Protein AF-A0A3D5VK00-F1 (afdb_monomer)

Nearest PDB structures (foldseek):
  8y6b-assembly3_E  TM=5.841E-01  e=7.520E-04  Homo sapiens
  8hq2-assembly2_E  TM=6.084E-01  e=5.817E-03  Homo sapiens
  5y31-assembly2_D  TM=5.242E-01  e=5.817E-03  Homo sapiens
  4udg-assembly1_A  TM=5.493E-01  e=4.270E-02  uncultured organism
  5y2z-assembly3_F  TM=4.136E-01  e=1.496E-02  Homo sapiens

Structure (mmCIF, N/CA/C/O backbone):
data_AF-A0A3D5VK00-F1
#
_entry.id   AF-A0A3D5VK00-F1
#
loop_
_atom_site.group_PDB
_atom_site.id
_atom_site.type_symbol
_atom_site.label_atom_id
_atom_site.label_alt_id
_atom_site.label_comp_id
_atom_site.label_asym_id
_atom_site.label_entity_id
_atom_site.label_seq_id
_atom_site.pdbx_PDB_ins_code
_atom_site.Cartn_x
_atom_site.Cartn_y
_atom_site.Cartn_z
_atom_site.occupancy
_atom_site.B_iso_or_equiv
_atom_site.auth_seq_id
_atom_site.auth_comp_id
_atom_site.auth_asym_id
_atom_site.auth_atom_id
_atom_site.pdbx_PDB_model_num
ATOM 1 N N . ASP A 1 1 ? -0.228 21.953 12.132 1.00 53.22 1 ASP A N 1
ATOM 2 C CA . ASP A 1 1 ? -0.472 20.877 13.102 1.00 53.22 1 ASP A CA 1
ATOM 3 C C . ASP A 1 1 ? -0.945 19.660 12.331 1.00 53.22 1 ASP A C 1
ATOM 5 O O . ASP A 1 1 ? -1.958 19.765 11.646 1.00 53.22 1 ASP A O 1
ATOM 9 N N . SER A 1 2 ? -0.153 18.583 12.321 1.00 63.41 2 SER A N 1
ATOM 10 C CA . SER A 1 2 ? -0.622 17.257 11.895 1.00 63.41 2 SER A CA 1
ATOM 11 C C . SER A 1 2 ? -1.580 16.717 12.958 1.00 63.41 2 SER A C 1
ATOM 13 O O . SER A 1 2 ? -1.482 17.093 14.127 1.00 63.41 2 SER A O 1
ATOM 15 N N . SER A 1 3 ? -2.541 15.889 12.554 1.00 79.31 3 SER A N 1
ATOM 16 C CA . SER A 1 3 ? -3.498 15.266 13.467 1.00 79.31 3 SER A CA 1
ATOM 17 C C . SER A 1 3 ? -3.308 13.760 13.426 1.00 79.31 3 SER A C 1
ATOM 19 O O . SER A 1 3 ? -3.395 13.163 12.360 1.00 79.31 3 SER A O 1
ATOM 21 N N . ASN A 1 4 ? -3.108 13.167 14.597 1.00 92.00 4 ASN A N 1
ATOM 22 C CA . ASN A 1 4 ? -2.977 11.731 14.816 1.00 92.00 4 ASN A CA 1
ATOM 23 C C . ASN A 1 4 ? -4.346 11.049 14.999 1.00 92.00 4 ASN A C 1
ATOM 25 O O . ASN A 1 4 ? -4.511 10.173 15.848 1.00 92.00 4 ASN A O 1
ATOM 29 N N . LEU A 1 5 ? -5.369 11.521 14.278 1.00 93.94 5 LEU A N 1
ATOM 30 C CA . LEU A 1 5 ? -6.759 11.116 14.475 1.00 93.94 5 LEU A CA 1
ATOM 31 C C . LEU A 1 5 ? -7.397 10.666 13.163 1.00 93.94 5 LEU A C 1
ATOM 33 O O . LEU A 1 5 ? -7.313 11.354 12.145 1.00 93.94 5 LEU A O 1
ATOM 37 N N . LEU A 1 6 ? -8.156 9.575 13.231 1.00 93.50 6 LEU A N 1
ATOM 38 C CA . LEU A 1 6 ? -9.208 9.282 12.265 1.00 93.50 6 LEU A CA 1
ATOM 39 C C . LEU A 1 6 ? -10.528 9.871 12.760 1.00 93.50 6 LEU A C 1
ATOM 41 O O . LEU A 1 6 ? -10.887 9.749 13.934 1.00 93.50 6 LEU A O 1
ATOM 45 N N . LEU A 1 7 ? -11.261 10.506 11.849 1.00 93.31 7 LEU A N 1
ATOM 46 C CA . LEU A 1 7 ? -12.518 11.182 12.148 1.00 93.31 7 LEU A CA 1
ATOM 47 C C . LEU A 1 7 ? -13.686 10.396 11.557 1.00 93.31 7 LEU A C 1
ATOM 49 O O . LEU A 1 7 ? -13.781 10.240 10.339 1.00 93.31 7 LEU A O 1
ATOM 53 N N . VAL A 1 8 ? -14.605 9.949 12.409 1.00 92.06 8 VAL A N 1
ATOM 54 C CA . VAL A 1 8 ? -15.807 9.226 11.983 1.00 92.06 8 VAL A CA 1
ATOM 55 C C . VAL A 1 8 ? -16.979 10.188 11.918 1.00 92.06 8 VAL A C 1
ATOM 57 O O . VAL A 1 8 ? -17.351 10.815 12.915 1.00 92.06 8 VAL A O 1
ATOM 60 N N . TRP A 1 9 ? -17.585 10.272 10.739 1.00 93.31 9 TRP A N 1
ATOM 61 C CA . TRP A 1 9 ? -18.730 11.131 10.477 1.00 93.31 9 TRP A CA 1
ATOM 62 C C . TRP A 1 9 ? -19.962 10.290 10.173 1.00 93.31 9 TRP A C 1
ATOM 64 O O . TRP A 1 9 ? -19.941 9.456 9.271 1.00 93.31 9 TRP A O 1
ATOM 74 N N . GLU A 1 10 ? -21.060 10.560 10.869 1.00 93.38 10 GLU A N 1
ATOM 75 C CA . GLU A 1 10 ? -22.358 9.948 10.605 1.00 93.38 10 GLU A CA 1
ATOM 76 C C . GLU A 1 10 ? -23.384 11.052 10.353 1.00 93.38 10 GLU A C 1
ATOM 78 O O . GLU A 1 10 ? -23.509 11.996 11.132 1.00 93.38 10 GLU A O 1
ATOM 83 N N . ASN A 1 11 ? -24.103 10.973 9.228 1.00 94.06 11 ASN A N 1
ATOM 84 C CA . ASN A 1 11 ? -25.116 11.965 8.842 1.00 94.06 11 ASN A CA 1
ATOM 85 C C . ASN A 1 11 ? -24.614 13.427 8.897 1.00 94.06 11 ASN A C 1
ATOM 87 O O . ASN A 1 11 ? -25.360 14.347 9.235 1.00 94.06 11 ASN A O 1
ATOM 91 N N . GLY A 1 12 ? -23.336 13.644 8.566 1.00 93.19 12 GLY A N 1
ATOM 92 C CA . GLY A 1 12 ? -22.699 14.965 8.568 1.00 93.19 12 GLY A CA 1
ATOM 93 C C . GLY A 1 12 ? -22.296 15.490 9.951 1.00 93.19 12 GLY A C 1
ATOM 94 O O . GLY A 1 12 ? -21.916 16.654 10.062 1.00 93.19 12 GLY A O 1
ATOM 95 N N . GLN A 1 13 ? -22.359 14.664 10.997 1.00 95.25 13 GLN A N 1
ATOM 96 C CA . GLN A 1 13 ? -21.887 14.996 12.340 1.00 95.25 13 GLN A CA 1
ATOM 97 C C . GLN A 1 13 ? -20.668 14.151 12.700 1.00 95.25 13 GLN A C 1
ATOM 99 O O . GLN A 1 13 ? -20.644 12.953 12.432 1.00 95.25 13 GLN A O 1
ATOM 104 N N . LEU A 1 14 ? -19.663 14.775 13.316 1.00 93.94 14 LEU A N 1
ATOM 105 C CA . LEU A 1 14 ? -18.532 14.062 13.900 1.00 93.94 14 LEU A CA 1
ATOM 106 C C . LEU A 1 14 ? -19.037 13.279 15.116 1.00 93.94 14 LEU A C 1
ATOM 108 O O . LEU A 1 14 ? -19.520 13.881 16.076 1.00 93.94 14 LEU A O 1
ATOM 112 N N . VAL A 1 15 ? -18.946 11.951 15.060 1.00 94.25 15 VAL A N 1
ATOM 113 C CA . VAL A 1 15 ? -19.454 11.057 16.115 1.00 94.25 15 VAL A CA 1
ATOM 114 C C . VAL A 1 15 ? -18.343 10.396 16.921 1.00 94.25 15 VAL A C 1
ATOM 116 O O . VAL A 1 15 ? -18.574 9.997 18.062 1.00 94.25 15 VAL A O 1
ATOM 119 N N . LYS A 1 16 ? -17.134 10.294 16.359 1.00 93.19 16 LYS A N 1
ATOM 120 C CA . LYS A 1 16 ? -15.985 9.679 17.026 1.00 93.19 16 LYS A CA 1
ATOM 121 C C . LYS A 1 16 ? -14.673 10.209 16.454 1.00 93.19 16 LYS A C 1
ATOM 123 O O . LYS A 1 16 ? -14.551 10.427 15.251 1.00 93.19 16 LYS A O 1
ATOM 128 N N . GLU A 1 17 ? -13.697 10.355 17.337 1.00 94.88 17 GLU A N 1
ATOM 129 C CA . GLU A 1 17 ? -12.287 10.536 17.004 1.00 94.88 17 GLU A CA 1
ATOM 130 C C . GLU A 1 17 ? -11.541 9.290 17.492 1.00 94.88 17 GLU A C 1
ATOM 132 O O . GLU A 1 17 ? -11.766 8.840 18.623 1.00 94.88 17 GLU A O 1
ATOM 137 N N . ILE A 1 18 ? -10.711 8.705 16.631 1.00 95.50 18 ILE A N 1
ATOM 138 C CA . ILE A 1 18 ? -9.944 7.492 16.925 1.00 95.50 18 ILE A CA 1
ATOM 139 C C . ILE A 1 18 ? -8.457 7.849 16.842 1.00 95.50 18 ILE A C 1
ATOM 141 O O . ILE A 1 18 ? -8.014 8.264 15.771 1.00 95.50 18 ILE A O 1
ATOM 145 N N . PRO A 1 19 ? -7.689 7.724 17.937 1.00 95.12 19 PRO A N 1
ATOM 146 C CA . PRO A 1 19 ? -6.258 7.994 17.913 1.00 95.12 19 PRO A CA 1
ATOM 147 C C . PRO A 1 19 ? -5.511 6.926 17.111 1.00 95.12 19 PRO A C 1
ATOM 149 O O . PRO A 1 19 ? -5.807 5.742 17.230 1.00 95.12 19 PRO A O 1
ATOM 152 N N . VAL A 1 20 ? -4.541 7.341 16.309 1.00 95.31 20 VAL A N 1
ATOM 153 C CA . VAL A 1 20 ? -3.637 6.477 15.535 1.00 95.31 20 VAL A CA 1
ATOM 154 C C . VAL A 1 20 ? -2.222 7.074 15.574 1.00 95.31 20 VAL A C 1
ATOM 156 O O . VAL A 1 20 ? -1.936 7.920 16.428 1.00 95.31 20 VAL A O 1
ATOM 159 N N . GLY A 1 21 ? -1.340 6.641 14.672 1.00 91.50 21 GLY A N 1
ATOM 160 C CA . GLY A 1 21 ? -0.016 7.226 14.472 1.00 91.50 21 GLY A CA 1
ATOM 161 C C . GLY A 1 21 ? -0.053 8.686 14.006 1.00 91.50 21 GLY A C 1
ATOM 162 O O . GLY A 1 21 ? -1.111 9.266 13.755 1.00 91.50 21 GLY A O 1
ATOM 163 N N . GLU A 1 22 ? 1.122 9.303 13.905 1.00 89.75 22 GLU A N 1
ATOM 164 C CA . GLU A 1 22 ? 1.269 10.766 13.808 1.00 89.75 22 GLU A CA 1
ATOM 165 C C . GLU A 1 22 ? 0.603 11.398 12.570 1.00 89.75 22 GLU A C 1
ATOM 167 O O . GLU A 1 22 ? -0.038 12.450 12.674 1.00 89.75 22 GLU A O 1
ATOM 172 N N . GLN A 1 23 ? 0.763 10.783 11.392 1.00 89.00 23 GLN A N 1
ATOM 173 C CA . GLN A 1 23 ? 0.258 11.307 10.115 1.00 89.00 23 GLN A CA 1
ATOM 174 C C . GLN A 1 23 ? -0.460 10.216 9.306 1.00 89.00 23 GLN A C 1
ATOM 176 O O . GLN A 1 23 ? 0.167 9.601 8.437 1.00 89.00 23 GLN A O 1
ATOM 181 N N . PRO A 1 24 ? -1.762 9.970 9.550 1.00 89.19 24 PRO A N 1
ATOM 182 C CA . PRO A 1 24 ? -2.551 8.934 8.878 1.00 89.19 24 PRO A CA 1
ATOM 183 C C . PRO A 1 24 ? -2.949 9.334 7.443 1.00 89.19 24 PRO A C 1
ATOM 185 O O . PRO A 1 24 ? -4.126 9.433 7.093 1.00 89.19 24 PRO A O 1
ATOM 188 N N . GLU A 1 25 ? -1.962 9.626 6.598 1.00 86.81 25 GLU A N 1
ATOM 189 C CA . GLU A 1 25 ? -2.151 10.172 5.246 1.00 86.81 25 GLU A CA 1
ATOM 190 C C . GLU A 1 25 ? -1.958 9.125 4.139 1.00 86.81 25 GLU A C 1
ATOM 192 O O . GLU A 1 25 ? -2.362 9.342 2.992 1.00 86.81 25 GLU A O 1
ATOM 197 N N . SER A 1 26 ? -1.396 7.965 4.478 1.00 88.19 26 SER A N 1
ATOM 198 C CA . SER A 1 26 ? -1.063 6.885 3.539 1.00 88.19 26 SER A CA 1
ATOM 199 C C . SER A 1 26 ? -2.273 6.027 3.149 1.00 88.19 26 SER A C 1
ATOM 201 O O . SER A 1 26 ? -2.161 5.095 2.353 1.00 88.19 26 SER A O 1
ATOM 203 N N . GLY A 1 27 ? -3.450 6.356 3.679 1.00 89.81 27 GLY A N 1
ATOM 204 C CA . GLY A 1 27 ? -4.720 5.730 3.336 1.00 89.81 27 GLY A CA 1
ATOM 205 C C . GLY A 1 27 ? -5.257 4.776 4.399 1.00 89.81 27 GLY A C 1
ATOM 206 O O . GLY A 1 27 ? -4.648 4.547 5.444 1.00 89.81 27 GLY A O 1
ATOM 207 N N . LEU A 1 28 ? -6.445 4.255 4.093 1.00 93.94 28 LEU A N 1
ATOM 208 C CA . LEU A 1 28 ? -7.202 3.302 4.896 1.00 93.94 28 LEU A CA 1
ATOM 209 C C . LEU A 1 28 ? -7.554 2.107 4.013 1.00 93.94 28 LEU A C 1
ATOM 211 O O . LEU A 1 28 ? -8.022 2.307 2.889 1.00 93.94 28 LEU A O 1
ATOM 215 N N . VAL A 1 29 ? -7.350 0.891 4.511 1.00 95.38 29 VAL A N 1
ATOM 216 C CA . VAL A 1 29 ? -7.719 -0.352 3.810 1.00 95.38 29 VAL A CA 1
ATOM 217 C C . VAL A 1 29 ? -8.447 -1.291 4.757 1.00 95.38 29 VAL A C 1
ATOM 219 O O . VAL A 1 29 ? -8.242 -1.231 5.964 1.00 95.38 29 VAL A O 1
ATOM 222 N N . GLU A 1 30 ? -9.304 -2.151 4.222 1.00 94.81 30 GLU A N 1
ATOM 223 C CA . GLU A 1 30 ? -9.881 -3.254 4.987 1.00 94.81 30 GLU A CA 1
ATOM 224 C C . GLU A 1 30 ? -8.931 -4.455 4.936 1.00 94.81 30 GLU A C 1
ATOM 226 O O . GLU A 1 30 ? -8.425 -4.793 3.866 1.00 94.81 30 GLU A O 1
ATOM 231 N N . PHE A 1 31 ? -8.687 -5.089 6.081 1.00 95.38 31 PHE A N 1
ATOM 232 C CA . PHE A 1 31 ? -7.884 -6.303 6.181 1.00 95.38 31 PHE A CA 1
ATOM 233 C C . PHE A 1 31 ? -8.430 -7.181 7.311 1.00 95.38 31 PHE A C 1
ATOM 235 O O . PHE A 1 31 ? -8.554 -6.729 8.447 1.00 95.38 31 PHE A O 1
ATOM 242 N N . HIS A 1 32 ? -8.834 -8.411 6.979 1.00 90.38 32 HIS A N 1
ATOM 243 C CA . HIS A 1 32 ? -9.432 -9.388 7.904 1.00 90.38 32 HIS A CA 1
ATOM 244 C C . HIS A 1 32 ? -10.562 -8.859 8.812 1.00 90.38 32 HIS A C 1
ATOM 246 O O . HIS A 1 32 ? -10.704 -9.277 9.959 1.00 90.38 32 HIS A O 1
ATOM 252 N N . GLY A 1 33 ? -11.417 -7.976 8.286 1.00 87.44 33 GLY A N 1
ATOM 253 C CA . GLY A 1 33 ? -12.563 -7.420 9.018 1.00 87.44 33 GLY A CA 1
ATOM 254 C C . GLY A 1 33 ? -12.229 -6.232 9.927 1.00 87.44 33 GLY A C 1
ATOM 255 O O . GLY A 1 33 ? -13.132 -5.686 10.563 1.00 87.44 33 GLY A O 1
ATOM 256 N N . SER A 1 34 ? -10.969 -5.801 9.938 1.00 93.69 34 SER A N 1
ATOM 257 C CA . SER A 1 34 ? -10.510 -4.567 10.568 1.00 93.69 34 SER A CA 1
ATOM 258 C C . SER A 1 34 ? -10.187 -3.511 9.512 1.00 93.69 34 SER A C 1
ATOM 260 O O . SER A 1 34 ? -9.955 -3.810 8.338 1.00 93.69 34 SER A O 1
ATOM 262 N N . MET A 1 35 ? -10.151 -2.249 9.929 1.00 96.25 35 MET A N 1
ATOM 263 C CA . MET A 1 35 ? -9.611 -1.161 9.119 1.00 96.25 35 MET A CA 1
ATOM 264 C C . MET A 1 35 ? -8.155 -0.926 9.508 1.00 96.25 35 MET A C 1
ATOM 266 O O . MET A 1 35 ? -7.854 -0.777 10.685 1.00 96.25 35 MET A O 1
ATOM 270 N N . ILE A 1 36 ? -7.256 -0.848 8.533 1.00 97.56 36 ILE A N 1
ATOM 271 C CA . ILE A 1 36 ? -5.852 -0.514 8.756 1.00 97.56 36 ILE A CA 1
ATOM 272 C C . ILE A 1 36 ? -5.588 0.918 8.312 1.00 97.56 36 ILE A C 1
ATOM 274 O O . ILE A 1 36 ? -5.940 1.294 7.192 1.00 97.56 36 ILE A O 1
ATOM 278 N N . ALA A 1 37 ? -4.935 1.697 9.170 1.00 96.81 37 ALA A N 1
ATOM 279 C CA . ALA A 1 37 ? -4.478 3.048 8.886 1.00 96.81 37 ALA A CA 1
ATOM 280 C C . ALA A 1 37 ? -2.956 3.108 8.779 1.00 96.81 37 ALA A C 1
ATOM 282 O O . ALA A 1 37 ? -2.244 2.730 9.708 1.00 96.81 37 ALA A O 1
ATOM 283 N N . GLY A 1 38 ? -2.465 3.600 7.642 1.00 95.25 38 GLY A N 1
ATOM 284 C CA . GLY A 1 38 ? -1.039 3.816 7.415 1.00 95.25 38 GLY A CA 1
ATOM 285 C C . GLY A 1 38 ? -0.625 5.208 7.866 1.00 95.25 38 GLY A C 1
ATOM 286 O O . GLY A 1 38 ? -1.181 6.198 7.383 1.00 95.25 38 GLY A O 1
ATOM 287 N N . CYS A 1 39 ? 0.344 5.272 8.777 1.00 93.00 39 CYS A N 1
ATOM 288 C CA . CYS A 1 39 ? 0.801 6.508 9.393 1.00 93.00 39 CYS A CA 1
ATOM 289 C C . CYS A 1 39 ? 2.289 6.742 9.122 1.00 93.00 39 CYS A C 1
ATOM 291 O O .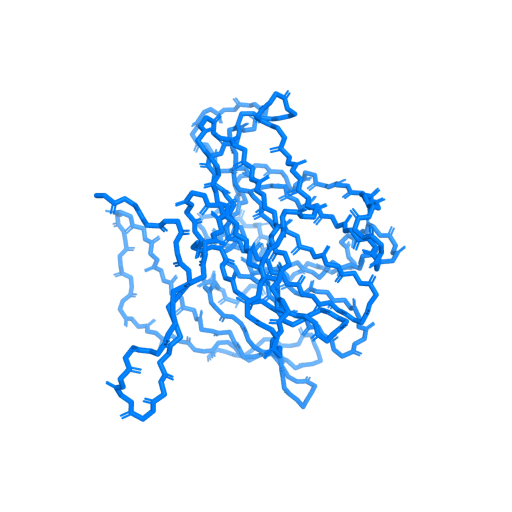 CYS A 1 39 ? 3.116 5.860 9.358 1.00 93.00 39 CYS A O 1
ATOM 293 N N . THR A 1 40 ? 2.644 7.944 8.666 1.00 90.06 40 THR A N 1
ATOM 294 C CA . THR A 1 40 ? 4.047 8.384 8.656 1.00 90.06 40 THR A CA 1
ATOM 295 C C . THR A 1 40 ? 4.430 8.857 10.055 1.00 90.06 40 THR A C 1
ATOM 297 O O . THR A 1 40 ? 3.749 9.710 10.629 1.00 90.06 40 THR A O 1
ATOM 300 N N . GLU A 1 41 ? 5.525 8.321 10.592 1.00 87.62 41 GLU A N 1
ATOM 301 C CA . GLU A 1 41 ? 5.976 8.587 11.958 1.00 87.62 41 GLU A CA 1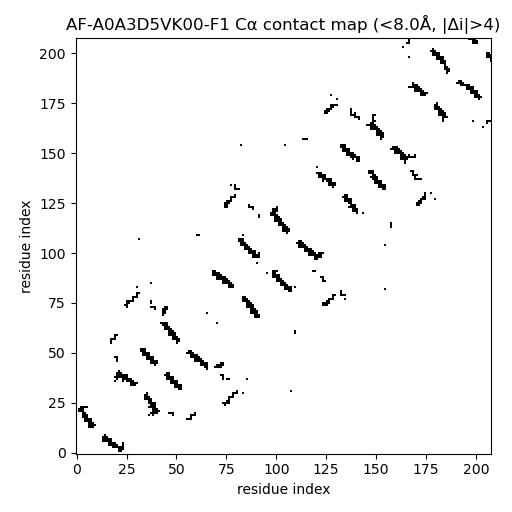
ATOM 302 C C . GLU A 1 41 ? 7.056 9.668 12.036 1.00 87.62 41 GLU A C 1
ATOM 304 O O . GLU A 1 41 ? 7.810 9.941 11.093 1.00 87.62 41 GLU A O 1
ATOM 309 N N . THR A 1 42 ? 7.154 10.284 13.216 1.00 74.31 4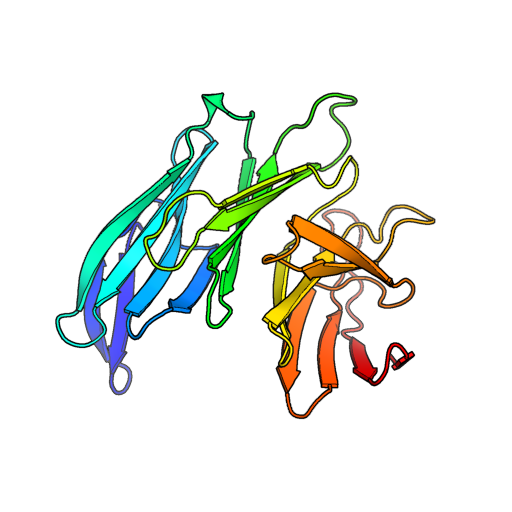2 THR A N 1
ATOM 310 C CA . THR A 1 42 ? 8.181 11.291 13.499 1.00 74.31 42 THR A CA 1
ATOM 311 C C . THR A 1 42 ? 9.577 10.680 13.392 1.00 74.31 42 THR A C 1
ATOM 313 O O . THR A 1 42 ? 9.863 9.646 13.984 1.00 74.31 42 THR A O 1
ATOM 316 N N . GLY A 1 43 ? 10.477 11.360 12.678 1.00 66.62 43 GLY A N 1
ATOM 317 C CA . GLY A 1 43 ? 11.845 10.878 12.481 1.00 66.62 43 GLY A CA 1
ATOM 318 C C . GLY A 1 43 ? 12.013 9.951 11.282 1.00 66.62 43 GLY A C 1
ATOM 319 O O . GLY A 1 43 ? 13.092 9.391 11.149 1.00 66.62 43 GLY A O 1
ATOM 320 N N . MET A 1 44 ? 11.005 9.873 10.400 1.00 71.94 44 MET A N 1
ATOM 321 C CA . MET A 1 44 ? 11.047 9.143 9.132 1.00 71.94 44 MET A CA 1
ATOM 322 C C . MET A 1 44 ? 10.960 7.616 9.292 1.00 71.94 44 MET A C 1
ATOM 324 O O . MET A 1 44 ? 11.771 6.872 8.760 1.00 71.94 44 MET A O 1
ATOM 328 N N . GLY A 1 45 ? 9.979 7.142 10.053 1.00 84.94 45 GLY A N 1
ATOM 329 C CA . GLY A 1 45 ? 9.542 5.744 10.058 1.00 84.94 45 GLY A CA 1
ATOM 330 C C . GLY A 1 45 ? 8.085 5.666 9.612 1.00 84.94 45 GLY A C 1
ATOM 331 O O . GLY A 1 45 ? 7.492 6.677 9.214 1.00 84.94 45 GLY A O 1
ATOM 332 N N . PHE A 1 46 ? 7.479 4.490 9.712 1.00 91.25 46 PHE A N 1
ATOM 333 C CA . PHE A 1 46 ? 6.032 4.377 9.559 1.00 91.25 46 PHE A CA 1
ATOM 334 C C . PHE A 1 46 ? 5.437 3.339 10.496 1.00 91.25 46 PHE A C 1
ATOM 336 O O . PHE A 1 46 ? 6.109 2.398 10.915 1.00 91.25 46 PHE A O 1
ATOM 343 N N . SER A 1 47 ? 4.154 3.502 10.790 1.00 94.00 47 SER A N 1
ATOM 344 C CA . SER A 1 47 ? 3.382 2.551 11.576 1.00 94.00 47 SER A CA 1
ATOM 345 C C . SER A 1 47 ? 2.080 2.207 10.859 1.00 94.00 47 SER A C 1
ATOM 347 O O . SER A 1 47 ? 1.528 3.024 10.113 1.00 94.00 47 SER A O 1
ATOM 349 N N . LEU A 1 48 ? 1.591 0.984 11.063 1.00 96.25 48 LEU A N 1
ATOM 350 C CA . LEU A 1 48 ? 0.256 0.573 10.631 1.00 96.25 48 LEU A CA 1
ATOM 351 C C . LEU A 1 48 ? -0.587 0.288 11.872 1.00 96.25 48 LEU A C 1
ATOM 353 O O . LEU A 1 48 ? -0.153 -0.422 12.783 1.00 96.25 48 LEU A O 1
ATOM 357 N N . TRP A 1 49 ? -1.786 0.861 11.895 1.00 97.62 49 TRP A N 1
ATOM 358 C CA . TRP A 1 49 ? -2.710 0.787 13.020 1.00 97.62 49 TRP A CA 1
ATOM 359 C C . TRP A 1 49 ? -3.959 0.029 12.619 1.00 97.62 49 TRP A C 1
ATOM 361 O O . TRP A 1 49 ? -4.638 0.417 11.671 1.00 97.62 49 TRP A O 1
ATOM 371 N N . GLU A 1 50 ? -4.272 -1.023 13.357 1.00 97.31 50 GLU A N 1
ATOM 372 C CA . GLU A 1 50 ? -5.538 -1.726 13.244 1.00 97.31 50 GLU A CA 1
ATOM 373 C C . GLU A 1 50 ? -6.616 -0.971 14.022 1.00 97.31 50 GLU A C 1
ATOM 375 O O . GLU A 1 50 ? -6.393 -0.525 15.148 1.00 97.31 50 GLU A O 1
ATOM 380 N N . VAL A 1 51 ? -7.788 -0.832 13.413 1.00 96.25 51 VAL A N 1
ATOM 381 C CA . VAL A 1 51 ? -8.981 -0.213 13.978 1.00 96.25 51 VAL A CA 1
ATOM 382 C C . VAL A 1 51 ? -10.134 -1.199 13.854 1.00 96.25 51 VAL A C 1
ATOM 384 O O . VAL A 1 51 ? -10.561 -1.549 12.749 1.00 96.25 51 VAL A O 1
ATOM 387 N N . ASP A 1 52 ? -10.670 -1.616 14.996 1.00 93.25 52 ASP A N 1
ATOM 388 C CA . ASP A 1 52 ? -11.867 -2.448 15.043 1.00 93.25 52 ASP A CA 1
ATOM 389 C C . ASP A 1 52 ? -13.083 -1.592 14.656 1.00 93.25 52 ASP A C 1
ATOM 391 O O . ASP A 1 52 ? -13.420 -0.598 15.306 1.00 93.25 52 ASP A O 1
ATOM 395 N N . ILE A 1 53 ? -13.759 -1.980 13.576 1.00 85.00 53 ILE A N 1
ATOM 396 C CA . ILE A 1 53 ? -14.881 -1.224 12.999 1.00 85.00 53 ILE A CA 1
ATOM 397 C C . ILE A 1 53 ? -16.170 -1.291 13.833 1.00 85.00 53 ILE A C 1
ATOM 399 O O . ILE A 1 53 ? -17.149 -0.621 13.510 1.00 85.00 53 ILE A O 1
ATOM 403 N N . THR A 1 54 ? -16.211 -2.113 14.880 1.00 87.56 54 THR A N 1
ATOM 404 C CA . THR A 1 54 ? -17.352 -2.250 15.791 1.00 87.56 54 THR A CA 1
ATOM 405 C C . THR A 1 54 ? -17.119 -1.464 17.078 1.00 87.56 54 THR A C 1
ATOM 407 O O . THR A 1 54 ? -17.992 -0.704 17.501 1.00 87.56 54 THR A O 1
ATOM 410 N N . SER A 1 55 ? -15.959 -1.637 17.715 1.00 91.00 55 SER A N 1
ATOM 411 C CA . SER A 1 55 ? -15.605 -0.967 18.972 1.00 91.00 55 SER A CA 1
ATOM 412 C C . SER A 1 55 ? -15.049 0.444 18.755 1.00 91.00 55 SER A C 1
ATOM 414 O O . SER A 1 55 ? -15.153 1.286 19.655 1.00 91.00 55 SER A O 1
ATOM 416 N N . MET A 1 56 ? -14.522 0.733 17.558 1.00 90.38 56 MET A N 1
ATOM 417 C CA . MET A 1 56 ? -13.792 1.962 17.229 1.00 90.38 56 MET A CA 1
ATOM 418 C C . MET A 1 56 ? -12.569 2.177 18.134 1.00 90.38 56 MET A C 1
ATOM 420 O O . MET A 1 56 ? -12.215 3.318 18.451 1.00 90.38 56 MET A O 1
ATOM 424 N N . GLU A 1 57 ? -11.971 1.080 18.599 1.00 94.31 57 GLU A N 1
ATOM 425 C CA . GLU A 1 57 ? -10.685 1.053 19.291 1.00 94.31 57 GLU A CA 1
ATOM 426 C C . GLU A 1 57 ? -9.567 0.773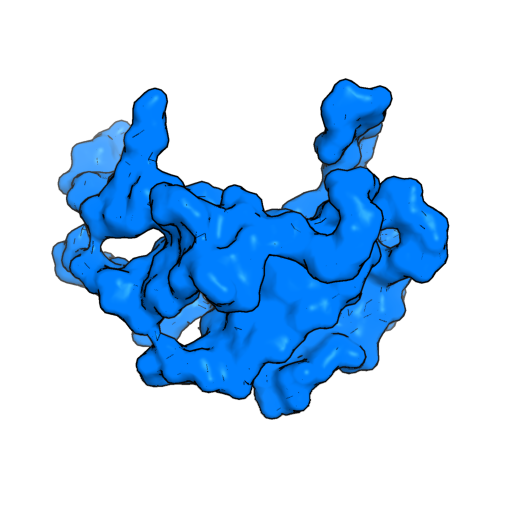 18.287 1.00 94.31 57 GLU A C 1
ATOM 428 O O . GLU A 1 57 ? -9.781 0.111 17.271 1.00 94.31 57 GLU A O 1
ATOM 433 N N . SER A 1 58 ? -8.383 1.306 18.571 1.00 96.50 58 SER A N 1
ATOM 434 C CA . SER A 1 58 ? -7.219 1.215 17.700 1.00 96.50 58 SER A CA 1
ATOM 435 C C . SER A 1 58 ? -6.001 0.677 18.442 1.00 96.50 58 SER A C 1
ATOM 437 O O . SER A 1 58 ? -5.828 0.912 19.642 1.00 96.50 58 SER A O 1
ATOM 439 N N . GLN A 1 59 ? -5.138 -0.022 17.710 1.00 97.06 59 GLN A N 1
ATOM 440 C CA . GLN A 1 59 ? -3.850 -0.503 18.196 1.00 97.06 59 GLN A CA 1
ATOM 441 C C . GLN A 1 59 ? -2.801 -0.462 17.085 1.00 97.06 59 GLN A C 1
ATOM 443 O O . GLN A 1 59 ? -3.101 -0.732 15.924 1.00 97.06 59 GLN A O 1
ATOM 448 N N . GLU A 1 60 ? -1.562 -0.135 17.440 1.00 97.00 60 GLU A N 1
ATOM 449 C CA . GLU A 1 60 ? -0.430 -0.313 16.533 1.00 97.00 60 GLU A CA 1
ATOM 450 C C . GLU A 1 60 ? -0.185 -1.814 16.342 1.00 97.00 60 GLU A C 1
ATOM 452 O O . GLU A 1 60 ? -0.081 -2.556 17.321 1.00 97.00 60 GLU A O 1
ATOM 457 N N . VAL A 1 61 ? -0.095 -2.255 15.087 1.00 96.94 61 VAL A N 1
ATOM 458 C CA . VAL A 1 61 ? 0.198 -3.656 14.741 1.00 96.94 61 VAL A CA 1
ATOM 459 C C . VAL A 1 61 ? 1.557 -3.816 14.070 1.00 96.94 61 VAL A C 1
ATOM 461 O O . VAL A 1 61 ? 2.179 -4.867 14.190 1.00 96.94 61 VAL A O 1
ATOM 464 N N . ILE A 1 62 ? 2.046 -2.769 13.400 1.00 94.00 62 ILE A N 1
ATOM 465 C CA . ILE A 1 62 ? 3.343 -2.751 12.717 1.00 94.00 62 ILE A CA 1
ATOM 466 C C . ILE A 1 62 ? 4.041 -1.430 13.006 1.00 94.00 62 ILE A C 1
ATOM 468 O O . ILE A 1 62 ? 3.430 -0.367 12.890 1.00 94.00 62 ILE A O 1
ATOM 472 N N . HIS A 1 63 ? 5.343 -1.514 13.270 1.00 92.06 63 HIS A N 1
ATOM 473 C CA . HIS A 1 63 ? 6.245 -0.375 13.351 1.00 92.06 63 HIS A CA 1
ATOM 474 C C . HIS A 1 63 ? 7.496 -0.647 12.511 1.00 92.06 63 HIS A C 1
ATOM 476 O O . HIS A 1 63 ? 8.110 -1.710 12.632 1.00 92.06 63 HIS A O 1
ATOM 482 N N . VAL A 1 64 ? 7.874 0.306 11.662 1.00 86.12 64 VAL A N 1
ATOM 483 C CA . VAL A 1 64 ? 9.098 0.258 10.856 1.00 86.12 64 VAL A CA 1
ATOM 484 C C . VAL A 1 64 ? 9.957 1.469 11.189 1.00 86.12 64 VAL A C 1
ATOM 486 O O . VAL A 1 64 ? 9.601 2.609 10.880 1.00 86.12 64 VAL A O 1
ATOM 489 N N . ASP A 1 65 ? 11.097 1.194 11.826 1.00 79.75 65 ASP A N 1
ATOM 490 C CA . ASP A 1 65 ? 12.022 2.216 12.304 1.00 79.75 65 ASP A CA 1
ATOM 491 C C . ASP A 1 65 ? 12.761 2.940 11.161 1.00 79.75 65 ASP A C 1
ATOM 493 O O . ASP A 1 65 ? 13.153 2.302 10.176 1.00 79.75 65 ASP A O 1
ATOM 497 N N . PRO A 1 66 ? 13.104 4.229 11.351 1.00 66.75 66 PRO A N 1
ATOM 498 C CA . PRO A 1 66 ? 13.933 5.002 10.422 1.00 66.75 66 PRO A CA 1
ATOM 499 C C . PRO A 1 66 ? 15.333 4.426 10.213 1.00 66.75 66 PRO A C 1
ATOM 501 O O . PRO A 1 66 ? 16.001 4.695 9.227 1.00 66.75 66 PRO A O 1
ATOM 504 N N . GLU A 1 67 ? 15.847 3.655 11.167 1.00 60.41 67 GLU A N 1
ATOM 505 C CA . GLU A 1 67 ? 17.212 3.133 11.066 1.00 60.41 67 GLU A CA 1
ATOM 506 C C . GLU A 1 67 ? 17.331 2.018 10.016 1.00 60.41 67 GLU A C 1
ATOM 508 O O . GLU A 1 67 ? 18.442 1.655 9.624 1.00 60.41 67 GLU A O 1
ATOM 513 N N . GLN A 1 68 ? 16.200 1.489 9.530 1.00 59.28 68 GLN A N 1
ATOM 514 C CA . GLN A 1 68 ? 16.191 0.497 8.459 1.00 59.28 68 GLN A CA 1
ATOM 515 C C . GLN A 1 68 ? 16.494 1.137 7.092 1.00 59.28 68 GLN A C 1
ATOM 517 O O . GLN A 1 68 ? 17.179 0.500 6.296 1.00 59.28 68 GLN A O 1
ATOM 522 N N . HIS A 1 69 ? 16.084 2.393 6.855 1.00 56.09 69 HIS A N 1
ATOM 523 C CA . HIS A 1 69 ? 16.419 3.250 5.701 1.00 56.09 69 HIS A CA 1
ATOM 524 C C . HIS A 1 69 ? 16.124 4.718 6.055 1.00 56.09 69 HIS A C 1
ATOM 526 O O . HIS A 1 69 ? 15.156 4.944 6.762 1.00 56.09 69 HIS A O 1
ATOM 532 N N . GLU A 1 70 ? 16.860 5.717 5.541 1.00 60.84 70 GLU A N 1
ATOM 533 C CA . GLU A 1 70 ? 16.503 7.145 5.707 1.00 60.84 70 GLU A CA 1
ATOM 534 C C . GLU A 1 70 ? 15.151 7.433 5.018 1.00 60.84 70 GLU A C 1
ATOM 536 O O . GLU A 1 70 ? 15.112 7.921 3.888 1.00 60.84 70 GLU A O 1
ATOM 541 N N . PHE A 1 71 ? 14.022 7.032 5.625 1.00 65.06 71 PHE A N 1
ATOM 542 C CA . PHE A 1 71 ? 12.721 7.183 4.990 1.00 65.06 71 PHE A CA 1
ATOM 543 C C . 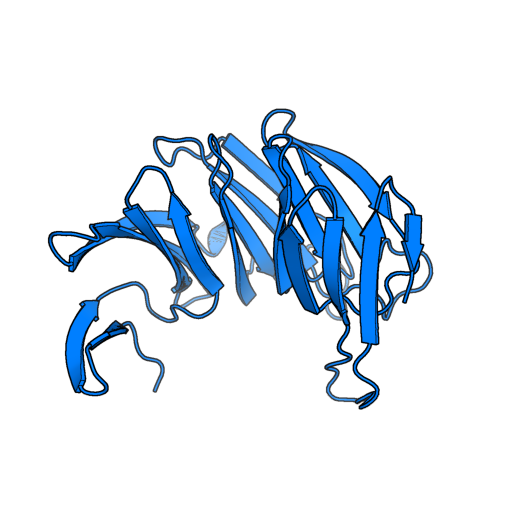PHE A 1 71 ? 12.396 8.655 4.815 1.00 65.06 71 PHE A C 1
ATOM 545 O O . PHE A 1 71 ? 13.021 9.542 5.371 1.00 65.06 71 PHE A O 1
ATOM 552 N N . LEU A 1 72 ? 11.404 8.938 3.999 1.00 66.06 72 LEU A N 1
ATOM 553 C CA . LEU A 1 72 ? 10.868 10.280 3.885 1.00 66.06 72 LEU A CA 1
ATOM 554 C C . LEU A 1 72 ? 9.392 10.253 4.253 1.00 66.06 72 LEU A C 1
ATOM 556 O O . LEU A 1 72 ? 8.937 11.116 5.001 1.00 66.06 72 LEU A O 1
ATOM 560 N N . PHE A 1 73 ? 8.645 9.263 3.750 1.00 82.12 73 PHE A N 1
ATOM 561 C CA . PHE A 1 73 ? 7.197 9.202 3.930 1.00 82.12 73 PHE A CA 1
ATOM 562 C C . PHE A 1 73 ? 6.622 7.818 3.577 1.00 82.12 73 PHE A C 1
ATOM 564 O O . PHE A 1 73 ? 7.002 7.234 2.558 1.00 82.12 73 PHE A O 1
ATOM 571 N N . LEU A 1 74 ? 5.653 7.317 4.352 1.00 89.19 74 LEU A N 1
ATOM 572 C CA . LEU A 1 74 ? 4.802 6.202 3.926 1.00 89.19 74 LEU A CA 1
ATOM 573 C C . LEU A 1 74 ? 3.780 6.734 2.922 1.00 89.19 74 LEU A C 1
ATOM 575 O O . LEU A 1 74 ? 2.924 7.542 3.268 1.00 89.19 74 LEU A O 1
ATOM 579 N N . THR A 1 75 ? 3.838 6.298 1.670 1.00 88.50 75 THR A N 1
ATOM 580 C CA . THR A 1 75 ? 3.054 6.917 0.594 1.00 88.50 75 THR A CA 1
ATOM 581 C C . THR A 1 75 ? 1.681 6.293 0.417 1.00 88.50 75 THR A C 1
ATOM 583 O O . THR A 1 75 ? 0.720 7.007 0.130 1.00 88.50 75 THR A O 1
ATOM 586 N N . THR A 1 76 ? 1.570 4.972 0.556 1.00 94.12 76 THR A N 1
ATOM 587 C CA . THR A 1 76 ? 0.302 4.259 0.384 1.00 94.12 76 THR A CA 1
ATOM 588 C C . THR A 1 76 ? 0.346 2.875 1.021 1.00 94.12 76 THR A C 1
ATOM 590 O O . THR A 1 76 ? 1.404 2.249 1.092 1.00 94.12 76 THR A O 1
ATOM 593 N N . ILE A 1 77 ? -0.823 2.369 1.406 1.00 96.81 77 ILE A N 1
ATOM 594 C CA . ILE A 1 77 ? -1.040 0.962 1.761 1.00 96.81 77 ILE A CA 1
ATOM 595 C C . ILE A 1 77 ? -2.096 0.320 0.851 1.00 96.81 77 ILE A C 1
ATOM 597 O O . ILE A 1 77 ? -2.895 1.022 0.229 1.00 96.81 77 ILE A O 1
ATOM 601 N N . ALA A 1 78 ? -2.064 -1.003 0.734 1.00 97.12 78 ALA A N 1
ATOM 602 C CA . ALA A 1 78 ? -3.026 -1.832 0.011 1.00 97.12 78 ALA A CA 1
ATOM 603 C C . ALA A 1 78 ? -3.125 -3.196 0.692 1.00 97.12 78 ALA A C 1
ATOM 605 O O . ALA A 1 78 ? -2.163 -3.646 1.305 1.00 97.12 78 ALA A O 1
ATOM 606 N N . ALA A 1 79 ? -4.268 -3.858 0.562 1.00 96.62 79 ALA A N 1
ATOM 607 C CA . ALA A 1 79 ? -4.484 -5.181 1.124 1.00 96.62 79 ALA A CA 1
ATOM 608 C C . ALA A 1 79 ? -5.035 -6.134 0.061 1.00 96.62 79 ALA A C 1
ATOM 610 O O . ALA A 1 79 ? -5.803 -5.735 -0.815 1.00 96.62 79 ALA A O 1
ATOM 611 N N . THR A 1 80 ? -4.617 -7.386 0.157 1.00 95.56 80 THR A N 1
ATOM 612 C CA . THR A 1 80 ? -5.194 -8.548 -0.530 1.00 95.56 80 THR A CA 1
ATOM 613 C C . THR A 1 80 ? -5.863 -9.432 0.525 1.00 95.56 80 THR A C 1
ATOM 615 O O . THR A 1 80 ? -5.935 -9.041 1.689 1.00 95.56 80 THR A O 1
ATOM 618 N N . GLU A 1 81 ? -6.353 -10.614 0.148 1.00 94.00 81 GLU A N 1
ATOM 619 C CA . GLU A 1 81 ? -6.892 -11.565 1.131 1.00 94.00 81 GLU A CA 1
ATOM 620 C C . GLU A 1 81 ? -5.834 -12.009 2.151 1.00 94.00 81 GLU A C 1
ATOM 622 O O . GLU A 1 81 ? -6.159 -12.149 3.323 1.00 94.00 81 GLU A O 1
ATOM 627 N N . ASP A 1 82 ? -4.579 -12.178 1.722 1.00 95.75 82 ASP A N 1
ATOM 628 C CA . ASP A 1 82 ? -3.528 -12.794 2.544 1.00 95.75 82 ASP A CA 1
ATOM 629 C C . ASP A 1 82 ? -2.437 -11.825 3.007 1.00 95.75 82 ASP A C 1
ATOM 631 O O . ASP A 1 82 ? -1.701 -12.125 3.947 1.00 95.75 82 ASP A O 1
ATOM 635 N N . TYR A 1 83 ? -2.304 -10.679 2.336 1.00 97.56 83 TYR A N 1
ATOM 636 C CA . TYR A 1 83 ? -1.190 -9.764 2.559 1.00 97.56 83 TYR A CA 1
ATOM 637 C C . TYR A 1 83 ? -1.624 -8.312 2.658 1.00 97.56 83 TYR A C 1
ATOM 639 O O . TYR A 1 83 ? -2.363 -7.804 1.809 1.00 97.56 83 TYR A O 1
ATOM 647 N N . LEU A 1 84 ? -1.037 -7.623 3.631 1.00 97.81 84 LEU A N 1
ATOM 648 C CA . LEU A 1 84 ? -1.023 -6.173 3.738 1.00 97.81 84 LEU A CA 1
ATOM 649 C C . LEU A 1 84 ? 0.296 -5.651 3.170 1.00 97.81 84 LEU A C 1
ATOM 651 O O . LEU A 1 84 ? 1.367 -6.113 3.551 1.00 97.81 84 LEU A O 1
ATOM 655 N N . VAL A 1 85 ? 0.233 -4.673 2.273 1.00 97.56 85 VAL A N 1
ATOM 656 C CA . VAL A 1 85 ? 1.402 -4.107 1.597 1.00 97.56 85 VAL A CA 1
ATOM 657 C C . VAL A 1 85 ? 1.467 -2.610 1.844 1.00 97.56 85 VAL A C 1
ATOM 659 O O . VAL A 1 85 ? 0.474 -1.894 1.723 1.00 97.56 85 VAL A O 1
ATOM 662 N N . ALA A 1 86 ? 2.661 -2.136 2.168 1.00 95.94 86 ALA A N 1
ATOM 663 C CA . ALA A 1 86 ? 2.989 -0.745 2.414 1.00 95.94 86 ALA A CA 1
ATOM 664 C C . ALA A 1 86 ? 4.087 -0.303 1.446 1.00 95.94 86 ALA A C 1
ATOM 666 O O . ALA A 1 86 ? 5.071 -1.015 1.257 1.00 95.94 86 ALA A O 1
ATOM 667 N N . ALA A 1 87 ? 3.933 0.874 0.845 1.00 94.19 87 ALA A N 1
ATOM 668 C CA . ALA A 1 87 ? 4.970 1.506 0.041 1.00 94.19 87 ALA A CA 1
ATOM 669 C C . ALA A 1 87 ? 5.457 2.775 0.735 1.00 94.19 87 ALA A C 1
ATOM 671 O O . ALA A 1 87 ? 4.651 3.591 1.186 1.00 94.19 87 ALA A O 1
ATOM 672 N N . ALA A 1 88 ? 6.772 2.950 0.794 1.00 90.69 88 ALA A N 1
ATOM 673 C CA . ALA A 1 88 ? 7.401 4.118 1.389 1.00 90.69 88 ALA A CA 1
ATOM 674 C C . ALA A 1 88 ? 8.437 4.710 0.437 1.00 90.69 88 ALA A C 1
ATOM 676 O O . ALA A 1 88 ? 9.179 3.977 -0.222 1.00 90.69 88 ALA A O 1
ATOM 677 N N . ILE A 1 89 ? 8.490 6.040 0.385 1.00 87.62 89 ILE A N 1
ATOM 678 C CA . ILE A 1 89 ? 9.550 6.791 -0.285 1.00 87.62 89 ILE A CA 1
ATOM 679 C C . ILE A 1 89 ? 10.631 7.136 0.738 1.00 87.62 89 ILE A C 1
ATOM 681 O O . ILE A 1 89 ? 10.329 7.434 1.895 1.00 87.62 89 ILE A O 1
ATOM 685 N N . HIS A 1 90 ? 11.886 7.065 0.323 1.00 83.06 90 HIS A N 1
ATOM 686 C CA . HIS A 1 90 ? 13.050 7.256 1.175 1.00 83.06 90 HIS A CA 1
ATOM 687 C C . HIS A 1 90 ? 14.205 7.881 0.392 1.00 83.06 90 HIS A C 1
ATOM 689 O O . HIS A 1 90 ? 14.189 7.904 -0.842 1.00 83.06 90 HIS A O 1
ATOM 695 N N . ASP A 1 91 ? 15.214 8.363 1.107 1.00 74.50 91 ASP A N 1
ATOM 696 C CA . ASP A 1 91 ? 16.525 8.640 0.541 1.00 74.50 91 ASP 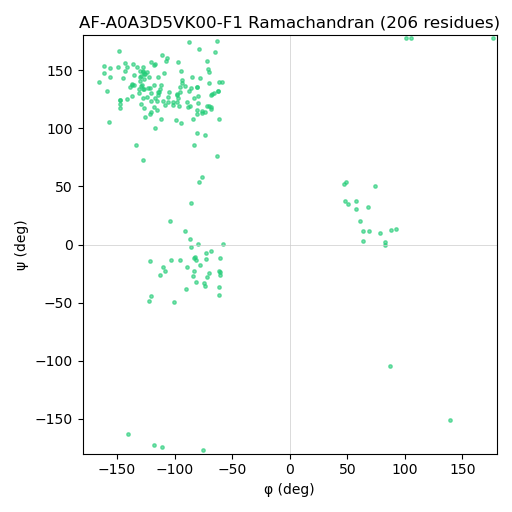A CA 1
ATOM 697 C C . ASP A 1 91 ? 17.228 7.281 0.375 1.00 74.50 91 ASP A C 1
ATOM 699 O O . ASP A 1 91 ? 17.421 6.498 1.308 1.00 74.50 91 ASP A O 1
ATOM 703 N N . GLY A 1 92 ? 17.452 6.878 -0.873 1.00 67.94 92 GLY A N 1
ATOM 704 C CA . GLY A 1 92 ? 18.049 5.584 -1.196 1.00 67.94 92 GLY A CA 1
ATOM 705 C C . GLY A 1 92 ? 19.576 5.636 -1.233 1.00 67.94 92 GLY A C 1
ATOM 706 O O . GLY A 1 92 ? 20.182 6.703 -1.166 1.00 67.94 92 GLY A O 1
ATOM 707 N N . PRO A 1 93 ? 20.244 4.483 -1.405 1.00 67.94 93 PRO A N 1
ATOM 708 C CA . PRO A 1 93 ? 21.672 4.472 -1.691 1.00 67.94 93 PRO A CA 1
ATOM 709 C C . PRO A 1 93 ? 21.925 5.054 -3.094 1.00 67.94 93 PRO A C 1
ATOM 711 O O . PRO A 1 93 ? 21.472 4.478 -4.086 1.00 67.94 93 PRO A O 1
ATOM 714 N N . GLY A 1 94 ? 22.674 6.157 -3.205 1.00 63.06 94 GLY A N 1
ATOM 715 C CA . GLY A 1 94 ? 23.050 6.735 -4.504 1.00 63.06 94 GLY A CA 1
ATOM 716 C C . GLY A 1 94 ? 22.984 8.262 -4.568 1.00 63.06 94 GLY A C 1
ATOM 717 O O . GLY A 1 94 ? 23.232 8.934 -3.571 1.00 63.06 94 GLY A O 1
ATOM 718 N N . ASP A 1 95 ? 22.722 8.794 -5.768 1.00 58.72 95 ASP A N 1
ATOM 719 C CA . ASP A 1 95 ? 22.579 10.235 -6.016 1.00 58.72 95 ASP A CA 1
ATOM 720 C C . ASP A 1 95 ? 21.393 10.815 -5.234 1.00 58.72 95 ASP A C 1
ATOM 722 O O . ASP A 1 95 ? 20.276 10.313 -5.317 1.00 58.72 95 ASP A O 1
ATOM 726 N N . SER A 1 96 ? 21.627 11.934 -4.548 1.00 60.38 96 SER A N 1
ATOM 727 C CA . SER A 1 96 ? 20.633 12.635 -3.721 1.00 60.38 96 SER A CA 1
ATOM 728 C C . SER A 1 96 ? 19.492 13.298 -4.508 1.00 60.38 96 SER A C 1
ATOM 730 O O . SER A 1 96 ? 18.581 13.851 -3.907 1.00 60.38 96 SER A O 1
ATOM 732 N N . ASP A 1 97 ? 19.552 13.284 -5.843 1.00 71.62 97 ASP A N 1
ATOM 733 C CA . ASP A 1 97 ? 18.587 13.941 -6.739 1.00 71.62 97 ASP A CA 1
ATOM 734 C C . ASP A 1 97 ? 17.608 12.943 -7.401 1.00 71.62 97 ASP A C 1
ATOM 736 O O . ASP A 1 97 ? 16.998 13.249 -8.430 1.00 71.62 97 ASP A O 1
ATOM 740 N N . SER A 1 98 ? 17.431 11.744 -6.832 1.00 76.00 98 SER A N 1
ATOM 741 C CA . SER A 1 98 ? 16.411 10.783 -7.278 1.00 76.00 98 SER A CA 1
ATOM 742 C C . SER A 1 98 ? 15.489 10.332 -6.152 1.00 76.00 98 SER A C 1
ATOM 744 O O . SER A 1 98 ? 15.907 10.205 -5.011 1.00 76.00 98 SER A O 1
ATOM 746 N N . SER A 1 99 ? 14.223 10.058 -6.478 1.00 80.94 99 SER A N 1
ATOM 747 C CA . SER A 1 99 ? 13.294 9.422 -5.540 1.00 80.94 99 SER A CA 1
ATOM 748 C C . SER A 1 99 ? 13.559 7.923 -5.451 1.00 80.94 99 SER A C 1
ATOM 750 O O . SER A 1 99 ? 13.851 7.279 -6.461 1.00 80.94 99 SER A O 1
ATOM 752 N N . HIS A 1 100 ? 13.410 7.346 -4.267 1.00 86.31 100 HIS A N 1
ATOM 753 C CA . HIS A 1 100 ? 13.588 5.916 -4.047 1.00 86.31 100 HIS A CA 1
ATOM 754 C C . HIS A 1 100 ? 12.394 5.375 -3.282 1.00 86.31 100 HIS A C 1
ATOM 756 O O . HIS A 1 100 ? 11.981 5.975 -2.295 1.00 86.31 100 HIS A O 1
ATOM 762 N N . ALA A 1 101 ? 11.842 4.252 -3.728 1.00 89.00 101 ALA A N 1
ATOM 763 C CA . ALA A 1 101 ? 10.739 3.598 -3.050 1.00 89.00 101 ALA A CA 1
ATOM 764 C C . ALA A 1 101 ? 11.089 2.157 -2.678 1.00 89.00 101 ALA A C 1
ATOM 766 O O . ALA A 1 101 ? 11.740 1.435 -3.442 1.00 89.00 101 ALA A O 1
ATOM 767 N N . SER A 1 102 ? 10.588 1.738 -1.523 1.00 91.31 102 SER A N 1
ATOM 768 C CA . SER A 1 102 ? 10.567 0.346 -1.092 1.00 91.31 102 SER A CA 1
ATOM 769 C C . SER A 1 102 ? 9.141 -0.069 -0.767 1.00 91.31 102 SER A C 1
ATOM 771 O O . SER A 1 102 ? 8.329 0.748 -0.325 1.00 91.31 102 SER A O 1
ATOM 773 N N . ILE A 1 103 ? 8.846 -1.343 -0.991 1.00 94.44 103 ILE A N 1
ATOM 774 C CA . ILE A 1 103 ? 7.620 -1.984 -0.520 1.00 94.44 103 ILE A CA 1
ATOM 775 C C . ILE A 1 103 ? 7.940 -2.959 0.605 1.00 94.44 103 ILE A C 1
ATOM 777 O O . ILE A 1 103 ? 9.002 -3.582 0.617 1.00 94.44 103 ILE A O 1
ATOM 781 N N . TYR A 1 104 ? 6.997 -3.090 1.524 1.00 94.81 104 TYR A N 1
ATOM 782 C CA . TYR A 1 104 ? 7.005 -4.009 2.654 1.00 94.81 104 TYR A CA 1
ATOM 783 C C . TYR A 1 104 ? 5.683 -4.749 2.621 1.00 94.81 104 TYR A C 1
ATOM 785 O O . TYR A 1 104 ? 4.648 -4.121 2.399 1.00 94.81 104 TYR A O 1
ATOM 793 N N . TRP A 1 105 ? 5.701 -6.058 2.826 1.00 97.00 105 TRP A N 1
ATOM 794 C CA . TRP A 1 105 ? 4.470 -6.829 2.916 1.00 97.00 105 TRP A CA 1
ATOM 795 C C . TRP A 1 105 ? 4.469 -7.714 4.147 1.00 97.00 105 TRP A C 1
ATOM 797 O O . TRP A 1 105 ? 5.502 -8.233 4.578 1.00 97.00 105 TRP A O 1
ATOM 807 N N . PHE A 1 106 ? 3.280 -7.841 4.712 1.00 97.19 106 PHE A N 1
ATOM 808 C CA . PHE A 1 106 ? 3.011 -8.486 5.980 1.00 97.19 106 PHE A CA 1
ATOM 809 C C . PHE A 1 106 ? 1.934 -9.540 5.770 1.00 97.19 106 PHE A C 1
ATOM 811 O O . PHE A 1 106 ? 1.027 -9.329 4.961 1.00 97.19 106 PHE A O 1
ATOM 818 N N . ASP A 1 107 ? 2.065 -10.668 6.459 1.00 96.44 107 ASP A N 1
ATOM 819 C CA . ASP A 1 107 ? 1.046 -11.716 6.460 1.00 96.44 107 ASP A CA 1
ATOM 820 C C . ASP A 1 107 ? -0.175 -11.335 7.317 1.00 96.44 107 ASP A C 1
ATOM 822 O O . ASP A 1 107 ? -0.273 -10.225 7.853 1.00 96.44 107 ASP A O 1
ATOM 826 N N . GLN A 1 108 ? -1.125 -12.264 7.420 1.00 94.31 108 GLN A N 1
ATOM 827 C CA . GLN A 1 108 ? -2.383 -12.094 8.148 1.00 94.31 108 GLN A CA 1
ATOM 828 C C . GLN A 1 108 ? -2.168 -11.802 9.643 1.00 94.31 108 GLN A C 1
ATOM 830 O O . GLN A 1 108 ? -2.993 -11.151 10.282 1.00 94.31 108 GLN A O 1
ATOM 835 N N . GLU A 1 109 ? -1.045 -12.253 10.203 1.00 95.06 109 GLU A N 1
ATOM 836 C CA . GLU A 1 109 ? -0.632 -12.016 11.584 1.00 95.06 109 GLU A CA 1
ATOM 837 C C . GLU A 1 109 ? 0.229 -10.754 11.750 1.00 95.06 109 GLU A C 1
ATOM 839 O O . GLU A 1 109 ? 0.823 -10.548 12.812 1.00 95.06 109 GLU A O 1
ATOM 844 N N . PHE A 1 110 ? 0.304 -9.908 10.717 1.00 95.19 110 PHE A N 1
ATOM 845 C CA . PHE A 1 110 ? 1.130 -8.700 10.663 1.00 95.19 110 PHE A CA 1
ATOM 846 C C . PHE A 1 110 ? 2.641 -8.966 10.789 1.00 95.19 110 PHE A C 1
ATOM 848 O O . PHE A 1 110 ? 3.423 -8.061 11.096 1.00 95.19 110 PHE A O 1
ATOM 855 N N . THR A 1 111 ? 3.093 -10.191 10.519 1.00 95.25 111 THR A N 1
ATOM 856 C CA . THR A 1 111 ? 4.520 -10.523 10.489 1.00 95.25 111 THR A CA 1
ATOM 857 C C . THR A 1 111 ? 5.113 -10.089 9.156 1.00 95.25 111 THR A C 1
ATOM 859 O O . THR A 1 111 ? 4.533 -10.321 8.098 1.00 95.25 111 THR A O 1
ATOM 862 N N . LEU A 1 112 ? 6.296 -9.465 9.185 1.00 94.75 112 LEU A N 1
ATOM 863 C CA . LEU A 1 112 ? 7.003 -9.061 7.969 1.00 94.75 112 LEU A CA 1
ATOM 864 C C . LEU A 1 112 ? 7.341 -10.294 7.117 1.00 94.75 112 LEU A C 1
ATOM 866 O O . LEU A 1 112 ? 8.250 -11.058 7.447 1.00 94.75 112 LEU A O 1
ATOM 870 N N . ALA A 1 113 ? 6.633 -10.446 6.001 1.00 95.88 113 ALA A N 1
ATOM 871 C CA . ALA A 1 113 ? 6.860 -11.505 5.028 1.00 95.88 113 ALA A CA 1
ATOM 872 C C . ALA A 1 113 ? 8.023 -11.151 4.088 1.00 95.88 113 ALA A C 1
ATOM 874 O O . ALA A 1 113 ? 8.794 -12.027 3.689 1.00 95.88 113 ALA A O 1
ATOM 875 N N . GLY A 1 114 ? 8.211 -9.863 3.790 1.00 94.81 114 GLY A N 1
ATOM 876 C CA . GLY A 1 114 ? 9.400 -9.389 3.095 1.00 94.81 114 GLY A CA 1
ATOM 877 C C . GLY A 1 114 ? 9.392 -7.900 2.780 1.00 94.81 114 GLY A C 1
ATOM 878 O O . GLY A 1 114 ? 8.445 -7.169 3.074 1.00 94.81 114 GLY A O 1
ATOM 879 N N . SER A 1 115 ? 10.493 -7.453 2.181 1.00 93.88 115 SER A N 1
ATOM 880 C CA . SER A 1 115 ? 10.638 -6.103 1.652 1.00 93.88 115 SER A CA 1
ATOM 881 C C . SER A 1 115 ? 11.419 -6.103 0.340 1.00 93.88 115 SER A C 1
ATOM 883 O O . SER A 1 115 ? 12.231 -6.993 0.068 1.00 93.88 115 SER A O 1
ATOM 885 N N . MET A 1 116 ? 11.156 -5.104 -0.501 1.00 92.75 116 MET A N 1
ATOM 886 C CA . MET A 1 116 ? 11.821 -4.938 -1.788 1.00 92.75 116 MET A CA 1
ATOM 887 C C . MET A 1 116 ? 12.092 -3.467 -2.071 1.00 92.75 116 MET A C 1
ATOM 889 O O . MET A 1 116 ? 11.174 -2.653 -2.132 1.00 92.75 116 MET A O 1
ATOM 893 N N . TYR A 1 117 ? 13.357 -3.160 -2.346 1.00 90.56 117 TYR A N 1
ATOM 894 C CA . TYR A 1 117 ? 13.767 -1.877 -2.898 1.00 90.56 117 TYR A CA 1
ATOM 895 C C . TYR A 1 117 ? 13.513 -1.841 -4.411 1.00 90.56 117 TYR A C 1
ATOM 897 O O . TYR A 1 117 ? 14.050 -2.662 -5.159 1.00 90.56 117 TYR A O 1
ATOM 905 N N . LEU A 1 118 ? 12.708 -0.879 -4.869 1.00 89.38 118 LEU A N 1
ATOM 906 C CA . LEU A 1 118 ? 12.282 -0.769 -6.270 1.00 89.38 118 LEU A CA 1
ATOM 907 C C . LEU A 1 118 ? 13.311 -0.068 -7.170 1.00 89.38 118 LEU A C 1
ATOM 909 O O . LEU A 1 118 ? 13.197 -0.121 -8.395 1.00 89.38 118 LEU A O 1
ATOM 913 N N . GLY A 1 119 ? 14.336 0.556 -6.586 1.00 86.81 119 GLY A N 1
ATOM 914 C CA . GLY A 1 119 ? 15.388 1.256 -7.322 1.00 86.81 119 GLY A CA 1
ATOM 915 C C . GLY A 1 119 ? 15.216 2.781 -7.359 1.00 86.81 119 GLY A C 1
ATOM 916 O O . GLY A 1 119 ? 14.243 3.320 -6.831 1.00 86.81 119 GLY A O 1
ATOM 917 N N . PRO A 1 120 ? 16.172 3.500 -7.973 1.00 84.62 120 PRO A N 1
ATOM 918 C CA . PRO A 1 120 ? 16.116 4.953 -8.109 1.00 84.62 120 PRO A CA 1
ATOM 919 C C . PRO A 1 120 ? 15.050 5.394 -9.114 1.00 84.62 120 PRO A C 1
ATOM 921 O O . PRO A 1 120 ? 14.708 4.665 -10.047 1.00 84.62 120 PRO A O 1
ATOM 924 N N . ASN A 1 121 ? 14.615 6.644 -8.975 1.00 81.88 121 ASN A N 1
ATOM 925 C CA . ASN A 1 121 ? 13.536 7.267 -9.739 1.00 81.88 121 ASN A CA 1
ATOM 926 C C . ASN A 1 121 ? 12.210 6.517 -9.619 1.00 81.88 121 ASN A C 1
ATOM 928 O O . ASN A 1 121 ? 11.478 6.408 -10.594 1.00 81.88 121 ASN A O 1
ATOM 932 N N . THR A 1 122 ? 11.909 5.980 -8.441 1.00 84.12 122 THR A N 1
ATOM 933 C CA . THR A 1 122 ? 10.632 5.314 -8.166 1.00 84.12 122 THR A CA 1
ATOM 934 C C . THR A 1 122 ? 9.841 6.104 -7.136 1.00 84.12 122 THR A C 1
ATOM 936 O O . THR A 1 122 ? 10.415 6.744 -6.253 1.00 84.12 122 THR A O 1
ATOM 939 N N . ALA A 1 123 ? 8.519 6.122 -7.291 1.00 86.38 123 ALA A N 1
ATOM 940 C CA . ALA A 1 123 ? 7.602 6.762 -6.354 1.00 86.38 123 ALA A CA 1
ATOM 941 C C . ALA A 1 123 ? 6.217 6.125 -6.495 1.00 86.38 123 ALA A C 1
ATOM 943 O O . ALA A 1 123 ? 5.506 6.368 -7.469 1.00 86.38 123 ALA A O 1
ATOM 944 N N . VAL A 1 124 ? 5.834 5.292 -5.530 1.00 89.50 124 VAL A N 1
ATOM 945 C CA . VAL A 1 124 ? 4.536 4.608 -5.538 1.00 89.50 124 VAL A CA 1
ATOM 946 C C . VAL A 1 124 ? 3.552 5.431 -4.718 1.00 89.50 124 VAL A C 1
ATOM 948 O O . VAL A 1 124 ? 3.634 5.434 -3.499 1.00 89.50 124 VAL A O 1
ATOM 951 N N . TRP A 1 125 ? 2.632 6.147 -5.364 1.00 84.81 125 TRP A N 1
ATOM 952 C CA . TRP A 1 125 ? 1.652 7.004 -4.663 1.00 84.81 125 TRP A CA 1
ATOM 953 C C . TRP A 1 125 ? 0.309 6.326 -4.404 1.00 84.81 125 TRP A C 1
ATOM 955 O O . TRP A 1 125 ? -0.523 6.839 -3.658 1.00 84.81 125 TRP A O 1
ATOM 965 N N . SER A 1 126 ? 0.078 5.196 -5.059 1.00 89.94 126 SER A N 1
ATOM 966 C CA . SER A 1 126 ? -1.133 4.406 -4.916 1.00 89.94 126 SER A CA 1
ATOM 967 C C . SER A 1 126 ? -0.829 2.971 -5.312 1.00 89.94 126 SER A C 1
ATOM 969 O O . SER A 1 126 ? 0.032 2.702 -6.151 1.00 89.94 126 SER A O 1
ATOM 971 N N . MET A 1 127 ? -1.575 2.056 -4.719 1.00 94.56 127 MET A N 1
ATOM 972 C CA . MET A 1 127 ? -1.579 0.648 -5.077 1.00 94.56 127 MET A CA 1
ATOM 973 C C . MET A 1 127 ? -3.020 0.226 -5.357 1.00 94.56 127 MET A C 1
ATOM 975 O O . MET A 1 127 ? -3.944 0.782 -4.763 1.00 94.56 127 MET A O 1
ATOM 979 N N . ALA A 1 128 ? -3.214 -0.705 -6.285 1.00 93.50 128 ALA A N 1
ATOM 980 C CA . ALA A 1 128 ? -4.520 -1.275 -6.594 1.00 93.50 128 ALA A CA 1
ATOM 981 C C . ALA A 1 128 ? -4.432 -2.806 -6.485 1.00 93.50 128 ALA A C 1
ATOM 983 O O . ALA A 1 128 ? -3.761 -3.419 -7.319 1.00 93.50 128 ALA A O 1
ATOM 984 N N . PRO A 1 129 ? -5.063 -3.422 -5.469 1.00 93.69 129 PRO A N 1
ATOM 985 C CA . PRO A 1 129 ? -5.190 -4.874 -5.388 1.00 93.69 129 PRO A CA 1
ATOM 986 C C . PRO A 1 129 ? -5.920 -5.425 -6.613 1.00 93.69 129 PRO A C 1
ATOM 988 O O . PRO A 1 129 ? -6.882 -4.818 -7.087 1.00 93.69 129 PRO A O 1
ATOM 991 N N . MET A 1 130 ? -5.461 -6.563 -7.120 1.00 92.12 130 MET A N 1
ATOM 992 C CA . MET A 1 130 ? -6.045 -7.269 -8.256 1.00 92.12 130 MET A CA 1
ATOM 993 C C . MET A 1 130 ? -6.765 -8.538 -7.784 1.00 92.12 130 MET A C 1
ATOM 995 O O . MET A 1 130 ? -6.480 -9.073 -6.715 1.00 92.12 130 MET A O 1
ATOM 999 N N . GLU A 1 131 ? -7.711 -9.027 -8.590 1.00 89.00 131 GLU A N 1
ATOM 1000 C CA . GLU A 1 131 ? -8.543 -10.197 -8.253 1.00 89.00 131 GLU A CA 1
ATOM 1001 C C . GLU A 1 131 ? -7.736 -11.491 -8.056 1.00 89.00 131 GLU A C 1
ATOM 1003 O O . GLU A 1 131 ? -8.197 -12.407 -7.382 1.00 89.00 131 GLU A O 1
ATOM 1008 N N . ASP A 1 132 ? -6.538 -11.576 -8.635 1.00 90.56 132 ASP A N 1
ATOM 1009 C CA . ASP A 1 132 ? -5.641 -12.729 -8.526 1.00 90.56 132 ASP A CA 1
ATOM 1010 C C . ASP A 1 132 ? -4.727 -12.690 -7.288 1.00 90.56 132 ASP A C 1
ATOM 1012 O O . ASP A 1 132 ? -3.873 -13.561 -7.135 1.00 90.56 132 ASP A O 1
ATOM 1016 N N . GLY A 1 133 ? -4.895 -11.695 -6.411 1.00 93.19 133 GLY A N 1
ATOM 1017 C CA . GLY A 1 133 ? -4.066 -11.504 -5.220 1.00 93.19 133 GLY A CA 1
ATOM 1018 C C . GLY A 1 133 ? -2.750 -10.765 -5.482 1.00 93.19 133 GLY A C 1
ATOM 1019 O O . GLY A 1 133 ? -2.002 -10.509 -4.540 1.00 93.19 133 GLY A O 1
ATOM 1020 N N . SER A 1 134 ? -2.462 -10.376 -6.726 1.00 95.69 134 SER A N 1
ATOM 1021 C CA . SER A 1 134 ? -1.368 -9.450 -7.018 1.00 95.69 134 SER A CA 1
ATOM 1022 C C . SER A 1 134 ? -1.769 -7.999 -6.730 1.00 95.69 134 SER A C 1
ATOM 1024 O O . SER A 1 134 ? -2.935 -7.667 -6.493 1.00 95.69 134 SER A O 1
ATOM 1026 N N . ILE A 1 135 ? -0.787 -7.100 -6.723 1.00 96.31 135 ILE A N 1
ATOM 1027 C CA . ILE A 1 135 ? -0.995 -5.671 -6.500 1.00 96.31 135 ILE A CA 1
ATOM 1028 C C . ILE A 1 135 ? -0.346 -4.884 -7.629 1.00 96.31 135 ILE A C 1
ATOM 1030 O O . ILE A 1 135 ? 0.855 -4.993 -7.881 1.00 96.31 135 ILE A O 1
ATOM 1034 N N . LEU A 1 136 ? -1.128 -4.017 -8.267 1.00 94.62 136 LEU A N 1
ATOM 1035 C CA . LEU A 1 136 ? -0.600 -3.037 -9.200 1.00 94.62 136 LEU A CA 1
ATOM 1036 C C . LEU A 1 136 ? -0.023 -1.842 -8.432 1.00 94.62 136 LEU A C 1
ATOM 1038 O O . LEU A 1 136 ? -0.752 -1.087 -7.784 1.00 94.62 136 LEU A O 1
ATOM 1042 N N . LEU A 1 137 ? 1.284 -1.635 -8.546 1.00 94.25 137 LEU A N 1
ATOM 1043 C CA . LEU A 1 137 ? 1.990 -0.468 -8.032 1.00 94.25 137 LEU A CA 1
ATOM 1044 C C . LEU A 1 137 ? 1.939 0.647 -9.080 1.00 94.25 137 LEU A C 1
ATOM 1046 O O . LEU A 1 137 ? 2.467 0.496 -10.187 1.00 94.25 137 LEU A O 1
ATOM 1050 N N . LEU A 1 138 ? 1.335 1.785 -8.729 1.00 90.50 138 LEU A N 1
ATOM 1051 C CA . LEU A 1 138 ? 1.300 2.968 -9.588 1.00 90.50 138 LEU A CA 1
ATOM 1052 C C . LEU A 1 138 ? 2.606 3.743 -9.400 1.00 90.50 138 LEU A C 1
ATOM 1054 O O . LEU A 1 138 ? 2.707 4.642 -8.561 1.00 90.50 138 LEU A O 1
ATOM 1058 N N . ASN A 1 139 ? 3.624 3.337 -10.158 1.00 86.06 139 ASN A N 1
ATOM 1059 C CA . ASN A 1 139 ? 4.966 3.891 -10.095 1.00 86.06 139 ASN A CA 1
ATOM 1060 C C . ASN A 1 139 ? 5.036 5.198 -10.890 1.00 86.06 139 ASN A C 1
ATOM 1062 O O . ASN A 1 139 ? 5.281 5.220 -12.096 1.00 86.06 139 ASN A O 1
ATOM 1066 N N . ASN A 1 140 ? 4.894 6.322 -10.198 1.00 74.81 140 ASN A N 1
ATOM 1067 C CA . ASN A 1 140 ? 4.992 7.656 -10.780 1.00 74.81 140 ASN A CA 1
ATOM 1068 C C . ASN A 1 140 ? 6.460 8.071 -11.002 1.00 74.81 140 ASN A C 1
ATOM 1070 O O . ASN A 1 140 ? 6.930 9.113 -10.548 1.00 74.81 140 ASN A O 1
ATOM 1074 N N . SER A 1 141 ? 7.187 7.212 -11.711 1.00 66.56 141 SER A N 1
ATOM 1075 C CA . SER A 1 141 ? 8.535 7.441 -12.223 1.00 66.56 141 SER A CA 1
ATOM 1076 C C . SER A 1 141 ? 8.538 8.143 -13.582 1.00 66.56 141 SER A C 1
ATOM 1078 O O . SER A 1 141 ? 9.612 8.451 -14.095 1.00 66.56 141 SER A O 1
ATOM 1080 N N . GLY A 1 142 ? 7.356 8.422 -14.155 1.00 55.78 142 GLY A N 1
ATOM 1081 C CA . GLY A 1 142 ? 7.119 8.831 -15.551 1.00 55.78 142 GLY A CA 1
ATOM 1082 C C . GLY A 1 142 ? 7.839 10.099 -16.037 1.00 55.78 142 GLY A C 1
ATOM 1083 O O . GLY A 1 142 ? 7.720 10.492 -17.197 1.00 55.78 142 GLY A O 1
ATOM 1084 N N . PHE A 1 143 ? 8.633 10.752 -15.185 1.00 61.25 143 PHE A N 1
ATOM 1085 C CA . PHE A 1 143 ? 9.598 11.772 -15.595 1.00 61.25 143 PHE A CA 1
ATOM 1086 C C . PHE A 1 143 ? 10.886 11.182 -16.196 1.00 61.25 143 PHE A C 1
ATOM 1088 O O . PHE A 1 143 ? 11.616 11.902 -16.883 1.00 61.25 143 PHE A O 1
ATOM 1095 N N . VAL A 1 144 ? 11.166 9.894 -15.974 1.00 69.94 144 VAL A N 1
ATOM 1096 C CA . VAL A 1 144 ? 12.373 9.209 -16.448 1.00 69.94 144 VAL A CA 1
ATOM 1097 C C . VAL A 1 144 ? 12.045 8.297 -17.622 1.00 69.94 144 VAL A C 1
ATOM 1099 O O . VAL A 1 144 ? 11.230 7.383 -17.536 1.00 69.94 144 VAL A O 1
ATOM 1102 N N . GLN A 1 145 ? 12.720 8.533 -18.747 1.00 68.38 145 GLN A N 1
ATOM 1103 C CA . GLN A 1 145 ? 12.550 7.714 -19.945 1.00 68.38 145 GLN A CA 1
ATOM 1104 C C . GLN A 1 145 ? 12.941 6.254 -19.677 1.00 68.38 145 GLN A C 1
ATOM 1106 O O . GLN A 1 145 ? 13.971 5.984 -19.061 1.00 68.38 145 GLN A O 1
ATOM 1111 N N . ASN A 1 146 ? 12.158 5.323 -20.230 1.00 74.00 146 ASN A N 1
ATOM 1112 C CA . ASN A 1 146 ? 12.346 3.868 -20.142 1.00 74.00 146 ASN A CA 1
ATOM 1113 C C . ASN A 1 146 ? 12.113 3.241 -18.756 1.00 74.00 146 ASN A C 1
ATOM 1115 O O . ASN A 1 146 ? 12.436 2.065 -18.577 1.00 74.00 146 ASN A O 1
ATOM 1119 N N . GLN A 1 147 ? 11.538 3.972 -17.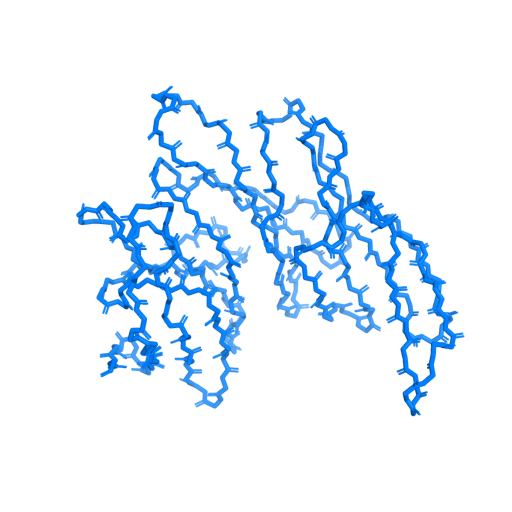797 1.00 78.75 147 GLN A N 1
ATOM 1120 C CA . GLN A 1 147 ? 11.024 3.365 -16.569 1.00 78.75 147 GLN A CA 1
ATOM 1121 C C . GLN A 1 147 ? 9.594 2.837 -16.778 1.00 78.75 147 GLN A C 1
ATOM 1123 O O . GLN A 1 147 ? 8.841 3.427 -17.553 1.00 78.75 147 GLN A O 1
ATOM 1128 N N . PRO A 1 148 ? 9.214 1.705 -16.157 1.00 85.69 148 PRO A N 1
ATOM 1129 C CA . PRO A 1 148 ? 7.826 1.260 -16.139 1.00 85.69 148 PRO A CA 1
ATOM 1130 C C . PRO A 1 148 ? 6.963 2.209 -15.305 1.00 85.69 148 PRO A C 1
ATOM 1132 O O . PRO A 1 148 ? 7.282 2.475 -14.142 1.00 85.69 148 PRO A O 1
ATOM 1135 N N . ASP A 1 149 ? 5.845 2.647 -15.877 1.00 84.75 149 ASP A N 1
ATOM 1136 C CA . ASP A 1 149 ? 4.849 3.459 -15.173 1.00 84.75 149 ASP A CA 1
ATOM 1137 C C . ASP A 1 149 ? 4.091 2.611 -14.141 1.00 84.75 149 ASP A C 1
ATOM 1139 O O . ASP A 1 149 ? 3.628 3.106 -13.117 1.00 84.75 149 ASP A O 1
ATOM 1143 N N . LEU A 1 150 ? 3.980 1.303 -14.391 1.00 89.06 150 LEU A N 1
ATOM 1144 C CA . LEU A 1 150 ? 3.283 0.375 -13.512 1.00 89.06 150 LEU A CA 1
ATOM 1145 C C . LEU A 1 150 ? 4.098 -0.896 -13.309 1.00 89.06 150 LEU A C 1
ATOM 1147 O O . LEU A 1 150 ? 4.769 -1.384 -14.227 1.00 89.06 150 LEU A O 1
ATOM 1151 N N . LEU A 1 151 ? 3.992 -1.450 -12.108 1.00 92.81 151 LEU A N 1
ATOM 1152 C CA . LEU A 1 151 ? 4.615 -2.712 -11.724 1.00 92.81 151 LEU A CA 1
ATOM 1153 C C . LEU A 1 151 ? 3.534 -3.620 -11.141 1.00 92.81 151 LEU A C 1
ATOM 1155 O O . LEU A 1 151 ? 2.753 -3.163 -10.314 1.00 92.81 151 LEU A O 1
ATOM 1159 N N . VAL A 1 152 ? 3.490 -4.886 -11.545 1.00 94.56 152 VAL A N 1
ATOM 1160 C CA . VAL A 1 152 ? 2.630 -5.890 -10.899 1.00 94.56 152 VAL A CA 1
ATOM 1161 C C . VAL A 1 152 ? 3.483 -6.644 -9.893 1.00 94.56 152 VAL A C 1
ATOM 1163 O O . VAL A 1 152 ? 4.499 -7.232 -10.267 1.00 94.56 152 VAL A O 1
ATOM 1166 N N . PHE A 1 153 ? 3.101 -6.572 -8.624 1.00 97.69 153 PHE A N 1
ATOM 1167 C C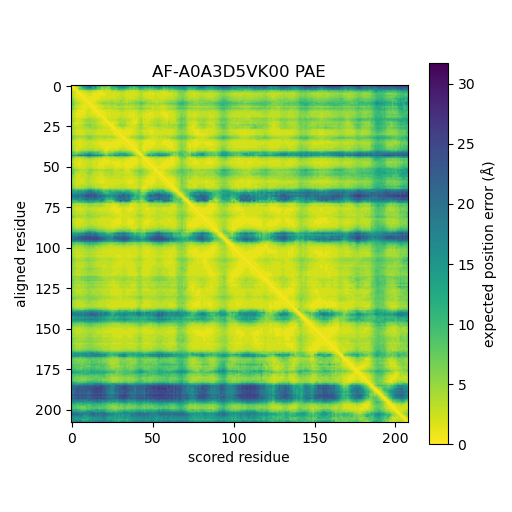A . PHE A 1 153 ? 3.771 -7.224 -7.508 1.00 97.69 153 PHE A CA 1
ATOM 1168 C C . PHE A 1 153 ? 2.958 -8.426 -7.031 1.00 97.69 153 PHE A C 1
ATOM 1170 O O . PHE A 1 153 ? 1.778 -8.283 -6.719 1.00 97.69 153 PHE A O 1
ATOM 1177 N N . ASP A 1 154 ? 3.595 -9.591 -6.955 1.00 97.69 154 ASP A N 1
ATOM 1178 C CA . ASP A 1 154 ? 3.033 -10.790 -6.337 1.00 97.69 154 ASP A CA 1
ATOM 1179 C C . ASP A 1 154 ? 3.596 -10.924 -4.907 1.00 97.69 154 ASP A C 1
ATOM 1181 O O . ASP A 1 154 ? 4.781 -11.247 -4.753 1.00 97.69 154 ASP A O 1
ATOM 1185 N N . PRO A 1 155 ? 2.790 -10.673 -3.855 1.00 97.31 155 PRO A N 1
ATOM 1186 C CA . PRO A 1 155 ? 3.254 -10.756 -2.471 1.00 97.31 155 PRO A CA 1
ATOM 1187 C C . PRO A 1 155 ? 3.539 -12.189 -2.000 1.00 97.31 155 PRO A C 1
ATOM 1189 O O . PRO A 1 155 ? 4.377 -12.376 -1.116 1.00 97.31 155 PRO A O 1
ATOM 1192 N N . ALA A 1 156 ? 2.911 -13.203 -2.603 1.00 96.38 156 ALA A N 1
ATOM 1193 C CA . ALA A 1 156 ? 3.153 -14.602 -2.259 1.00 96.38 156 ALA A CA 1
ATOM 1194 C C . ALA A 1 156 ? 4.514 -15.082 -2.783 1.00 96.38 156 ALA A C 1
ATOM 1196 O O . ALA A 1 156 ? 5.202 -15.865 -2.125 1.00 96.38 156 ALA A O 1
ATOM 1197 N N . GLN A 1 157 ? 4.919 -14.596 -3.960 1.00 96.69 157 GLN A N 1
ATOM 1198 C CA . GLN A 1 157 ? 6.233 -14.889 -4.544 1.00 96.69 157 GLN A CA 1
ATOM 1199 C C . GLN A 1 157 ? 7.318 -13.887 -4.123 1.00 96.69 157 GLN A C 1
ATOM 1201 O O . GLN A 1 157 ? 8.508 -14.196 -4.209 1.00 96.69 157 GLN A O 1
ATOM 1206 N N . GLY A 1 158 ? 6.927 -12.701 -3.651 1.00 97.00 158 GLY A N 1
ATOM 1207 C CA . GLY A 1 158 ? 7.850 -11.629 -3.289 1.00 97.00 158 GLY A CA 1
ATOM 1208 C C . GLY A 1 158 ? 8.569 -11.030 -4.500 1.00 97.00 158 GLY A C 1
ATOM 1209 O O . GLY A 1 158 ? 9.725 -10.619 -4.381 1.00 97.00 158 GLY A O 1
ATOM 1210 N N . GLU A 1 159 ? 7.920 -10.989 -5.670 1.00 97.19 159 GLU A N 1
ATOM 1211 C CA . GLU A 1 159 ? 8.540 -10.535 -6.920 1.00 97.19 159 GLU A CA 1
ATOM 1212 C C . GLU A 1 159 ? 7.663 -9.604 -7.770 1.00 97.19 159 GLU A C 1
ATOM 1214 O O . GLU A 1 159 ? 6.435 -9.611 -7.697 1.00 97.19 159 GLU A O 1
ATOM 1219 N N . ILE A 1 160 ? 8.316 -8.790 -8.608 1.00 96.56 160 ILE A N 1
ATOM 1220 C CA . ILE A 1 160 ? 7.642 -8.024 -9.662 1.00 96.56 160 ILE A CA 1
ATOM 1221 C C . ILE A 1 160 ? 7.484 -8.926 -10.886 1.00 96.56 160 ILE A C 1
ATOM 1223 O O . ILE A 1 160 ? 8.461 -9.185 -11.593 1.00 96.56 160 ILE A O 1
ATOM 1227 N N . THR A 1 161 ? 6.258 -9.363 -11.156 1.00 95.38 161 THR A N 1
ATOM 1228 C CA . THR A 1 161 ? 5.932 -10.310 -12.233 1.00 95.38 161 THR A CA 1
ATOM 1229 C C . THR A 1 161 ? 5.758 -9.620 -13.585 1.00 95.38 161 THR A C 1
ATOM 1231 O O . THR A 1 161 ? 6.034 -10.213 -14.630 1.00 95.38 161 THR A O 1
ATOM 1234 N N . GLN A 1 162 ? 5.363 -8.342 -13.588 1.00 92.94 162 GLN A N 1
ATOM 1235 C CA . GLN A 1 162 ? 5.146 -7.573 -14.813 1.00 92.94 162 GLN A CA 1
ATOM 1236 C C . GLN A 1 162 ? 5.571 -6.108 -14.674 1.00 92.94 162 GLN A C 1
ATOM 1238 O O . GLN A 1 162 ? 5.497 -5.499 -13.606 1.00 92.94 162 GLN A O 1
ATOM 1243 N N . LYS A 1 163 ? 6.005 -5.528 -15.797 1.00 91.06 163 LYS A N 1
ATOM 1244 C CA . LYS A 1 163 ? 6.378 -4.117 -15.943 1.00 91.06 163 LYS A CA 1
ATOM 1245 C C . LYS A 1 163 ? 5.651 -3.537 -17.150 1.00 91.06 163 LYS A C 1
ATOM 1247 O O . LYS A 1 163 ? 5.833 -4.039 -18.257 1.00 91.06 163 LYS A O 1
ATOM 1252 N N . ILE A 1 164 ? 4.851 -2.495 -16.944 1.00 87.38 164 ILE A N 1
ATOM 1253 C CA . ILE A 1 164 ? 3.997 -1.905 -17.984 1.00 87.38 164 ILE A CA 1
ATOM 1254 C C . ILE A 1 164 ? 4.424 -0.453 -18.218 1.00 87.38 164 ILE A C 1
ATOM 1256 O O . ILE A 1 164 ? 4.705 0.289 -17.277 1.00 87.38 164 ILE A O 1
ATOM 1260 N N . GLN A 1 165 ? 4.493 -0.059 -19.488 1.00 83.62 165 GLN A N 1
ATOM 1261 C CA . GLN A 1 165 ? 4.818 1.297 -19.932 1.00 83.62 165 GLN A CA 1
ATOM 1262 C C . GLN A 1 165 ? 3.635 1.912 -20.682 1.00 83.62 165 GLN A C 1
ATOM 1264 O O . GLN A 1 165 ? 2.838 1.198 -21.291 1.00 83.62 165 GLN A O 1
ATOM 1269 N N . GLY A 1 166 ? 3.573 3.240 -20.702 1.00 72.00 166 GLY A N 1
ATOM 1270 C CA . GLY A 1 166 ? 2.615 4.003 -21.495 1.00 72.00 166 GLY A CA 1
ATOM 1271 C C . GLY A 1 166 ? 1.325 4.361 -20.762 1.00 72.00 166 GLY A C 1
ATOM 1272 O O . GLY A 1 166 ? 0.391 4.792 -21.428 1.00 72.00 166 GLY A O 1
ATOM 1273 N N . SER A 1 167 ? 1.258 4.212 -19.433 1.00 67.62 167 SER A N 1
ATOM 1274 C CA . SER A 1 167 ? 0.137 4.758 -18.650 1.00 67.62 167 SER A CA 1
ATOM 1275 C C . SER A 1 167 ? 0.322 6.251 -18.358 1.00 67.62 167 SER A C 1
ATOM 1277 O O . SER A 1 167 ? -0.613 6.921 -17.946 1.00 67.62 167 SER A O 1
ATOM 1279 N N . GLY A 1 168 ? 1.519 6.807 -18.576 1.00 75.12 168 GLY A N 1
ATOM 1280 C CA . GLY A 1 168 ? 1.779 8.233 -18.391 1.00 75.12 168 GLY A CA 1
ATOM 1281 C C . GLY A 1 168 ? 2.166 8.576 -16.953 1.00 75.12 168 GLY A C 1
ATOM 1282 O O . GLY A 1 168 ? 3.306 8.359 -16.563 1.00 75.12 168 GLY A O 1
ATOM 1283 N N . PHE A 1 169 ? 1.254 9.173 -16.177 1.00 78.31 169 PHE A N 1
ATOM 1284 C CA . PHE A 1 169 ? 1.543 9.684 -14.823 1.0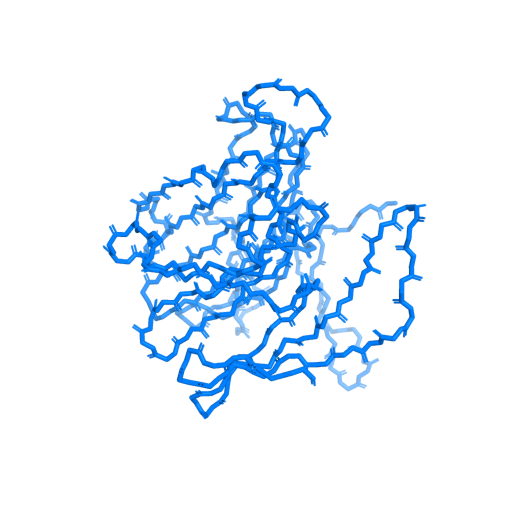0 78.31 169 PHE A CA 1
ATOM 1285 C C . PHE A 1 169 ? 0.546 9.134 -13.803 1.00 78.31 169 PHE A C 1
ATOM 1287 O O . PHE A 1 169 ? -0.328 9.875 -13.337 1.00 78.31 169 PHE A O 1
ATOM 1294 N N . PRO A 1 170 ? 0.649 7.845 -13.458 1.00 80.94 170 PRO A N 1
ATOM 1295 C CA . PRO A 1 170 ? -0.356 7.186 -12.645 1.00 80.94 170 PRO A CA 1
ATOM 1296 C C . PRO A 1 170 ? -0.375 7.783 -11.231 1.00 80.94 170 PRO A C 1
ATOM 1298 O O . PRO A 1 170 ? 0.666 7.957 -10.591 1.00 80.94 170 PRO A O 1
ATOM 1301 N N . PHE A 1 171 ? -1.567 8.137 -10.744 1.00 80.19 171 PHE A N 1
ATOM 1302 C CA . PHE A 1 171 ? -1.732 8.781 -9.436 1.00 80.19 171 PHE A CA 1
ATOM 1303 C C . PHE A 1 171 ? -2.654 8.009 -8.496 1.00 80.19 171 PHE A C 1
ATOM 1305 O O . PHE A 1 171 ? -2.297 7.783 -7.344 1.00 80.19 171 PHE A O 1
ATOM 1312 N N . ARG A 1 172 ? -3.838 7.603 -8.964 1.00 83.81 172 ARG A N 1
ATOM 1313 C CA . ARG A 1 172 ? -4.792 6.794 -8.189 1.00 83.81 172 ARG A CA 1
ATOM 1314 C C . ARG A 1 172 ? -5.359 5.701 -9.074 1.00 83.81 172 ARG A C 1
ATOM 1316 O O . ARG A 1 172 ? -5.684 5.976 -10.223 1.00 83.81 172 ARG A O 1
ATOM 1323 N N . GLY A 1 173 ? -5.477 4.496 -8.534 1.00 83.94 173 GLY A N 1
ATOM 1324 C CA . GLY A 1 173 ? -5.965 3.329 -9.260 1.00 83.94 173 GLY A CA 1
ATOM 1325 C C . GLY A 1 173 ? -7.095 2.648 -8.507 1.00 83.94 173 GLY A C 1
ATOM 1326 O O . GLY A 1 173 ? -7.114 2.664 -7.278 1.00 83.94 173 GLY A O 1
ATOM 1327 N N . VAL A 1 174 ? -8.023 2.049 -9.244 1.00 85.75 174 VAL A N 1
ATOM 1328 C CA . VAL A 1 174 ? -9.026 1.128 -8.704 1.00 85.75 174 VAL A CA 1
ATOM 1329 C C . VAL A 1 174 ? -9.193 -0.044 -9.663 1.00 85.75 174 VAL A C 1
ATOM 1331 O O . VAL A 1 174 ? -9.239 0.167 -10.877 1.00 85.75 174 VAL A O 1
ATOM 1334 N N . ALA A 1 175 ? -9.245 -1.261 -9.129 1.00 84.56 175 ALA A N 1
ATOM 1335 C CA . ALA A 1 175 ? -9.578 -2.458 -9.890 1.00 84.56 175 ALA A CA 1
ATOM 1336 C C . ALA A 1 175 ? -11.074 -2.768 -9.743 1.00 84.56 175 ALA A C 1
ATOM 1338 O O . ALA A 1 175 ? -11.613 -2.672 -8.641 1.00 84.56 175 ALA A O 1
ATOM 1339 N N . ASP A 1 176 ? -11.737 -3.095 -10.850 1.00 83.94 176 ASP A N 1
ATOM 1340 C CA . ASP A 1 176 ? -13.148 -3.494 -10.895 1.00 83.94 176 ASP A CA 1
ATOM 1341 C C . ASP A 1 176 ? -13.448 -4.280 -12.184 1.00 83.94 176 ASP A C 1
ATOM 1343 O O . ASP A 1 176 ? -13.074 -3.843 -13.278 1.00 83.94 176 ASP A O 1
ATOM 1347 N N . ASP A 1 177 ? -14.133 -5.421 -12.055 1.00 84.12 177 ASP A N 1
ATOM 1348 C CA . ASP A 1 177 ? -14.588 -6.292 -13.157 1.00 84.12 177 ASP A CA 1
ATOM 1349 C C . ASP A 1 177 ? -13.476 -6.615 -14.178 1.00 84.12 177 ASP A C 1
ATOM 1351 O O . ASP A 1 177 ? -13.584 -6.343 -15.383 1.00 84.12 177 ASP A O 1
ATOM 1355 N N . GLY A 1 178 ? -12.342 -7.125 -13.680 1.00 80.25 178 GLY A N 1
ATOM 1356 C CA . GLY A 1 178 ? -11.167 -7.462 -14.494 1.00 80.25 178 GLY A CA 1
ATOM 1357 C C . GLY A 1 178 ? -10.487 -6.277 -15.200 1.00 80.25 178 GLY A C 1
ATOM 1358 O O . GLY A 1 178 ? -9.652 -6.484 -16.086 1.00 80.25 178 GLY A O 1
ATOM 1359 N N . LYS A 1 179 ? -10.838 -5.035 -14.852 1.00 85.38 179 LYS A N 1
ATOM 1360 C CA . LYS A 1 179 ? -10.212 -3.809 -15.365 1.00 85.38 179 LYS A CA 1
ATOM 1361 C C . LYS A 1 179 ? -9.560 -3.032 -14.243 1.00 85.38 179 LYS A C 1
ATOM 1363 O O . LYS A 1 179 ? -9.995 -3.085 -13.099 1.00 85.38 179 LYS A O 1
ATOM 1368 N N . ILE A 1 180 ? -8.558 -2.237 -14.598 1.00 84.75 180 ILE A N 1
ATOM 1369 C CA . ILE A 1 180 ? -7.967 -1.264 -13.682 1.00 84.75 180 ILE A CA 1
ATOM 1370 C C . ILE A 1 180 ? -8.120 0.119 -14.292 1.00 84.75 180 ILE A C 1
ATOM 1372 O O . ILE A 1 180 ? -7.673 0.366 -15.412 1.00 84.75 180 ILE A O 1
ATOM 1376 N N . TYR A 1 181 ? -8.761 1.017 -13.553 1.00 85.69 181 TYR A N 1
ATOM 1377 C CA . TYR A 1 181 ? -8.948 2.410 -13.931 1.00 85.69 181 TYR A CA 1
ATOM 1378 C C . TYR A 1 181 ? -7.937 3.257 -13.174 1.00 85.69 181 TYR A C 1
ATOM 1380 O O . TYR A 1 181 ? -7.932 3.287 -11.943 1.00 85.69 181 TYR A O 1
ATOM 1388 N N . ILE A 1 182 ? -7.085 3.952 -13.915 1.00 86.31 182 ILE A N 1
ATOM 1389 C CA . ILE A 1 182 ? -5.992 4.750 -13.379 1.00 86.31 182 ILE A CA 1
ATOM 1390 C C . ILE A 1 182 ? -6.265 6.200 -13.720 1.00 86.31 182 ILE A C 1
ATOM 1392 O O . ILE A 1 182 ? -6.289 6.583 -14.884 1.00 86.31 182 ILE A O 1
ATOM 1396 N N . LEU A 1 183 ? -6.466 7.017 -12.693 1.00 83.75 183 LEU A N 1
ATOM 1397 C CA . LEU A 1 183 ? -6.437 8.459 -12.841 1.00 83.75 183 LEU A CA 1
ATOM 1398 C C . LEU A 1 183 ? -4.984 8.891 -13.013 1.00 83.75 183 LEU A C 1
ATOM 1400 O O . LEU A 1 183 ? -4.189 8.810 -12.067 1.00 83.75 183 LEU A O 1
ATOM 1404 N N . ASP A 1 184 ? -4.679 9.416 -14.192 1.00 77.44 184 ASP A N 1
ATOM 1405 C CA . ASP A 1 184 ? -3.379 9.994 -14.476 1.00 77.44 184 ASP A CA 1
ATOM 1406 C C . ASP A 1 184 ? -3.370 11.467 -14.077 1.00 77.44 184 ASP A C 1
ATOM 1408 O O . ASP A 1 184 ? -4.275 12.254 -14.387 1.00 77.44 184 ASP A O 1
ATOM 1412 N N . ARG A 1 185 ? -2.326 11.856 -13.350 1.00 71.44 185 ARG A N 1
ATOM 1413 C CA . ARG A 1 185 ? -2.127 13.229 -12.908 1.00 71.44 185 ARG A CA 1
ATOM 1414 C C . ARG A 1 185 ? -0.646 13.550 -12.843 1.00 71.44 185 ARG A C 1
ATOM 1416 O O . ARG A 1 185 ? 0.100 12.950 -12.076 1.00 71.44 185 ARG A O 1
ATOM 1423 N N . ILE A 1 186 ? -0.247 14.609 -13.544 1.00 63.09 186 ILE A N 1
ATOM 1424 C CA . ILE A 1 186 ? 1.056 15.228 -13.301 1.00 63.09 186 ILE A CA 1
ATOM 1425 C C . ILE A 1 186 ? 0.934 16.130 -12.078 1.00 63.09 186 ILE A C 1
ATOM 1427 O O . ILE A 1 186 ? 0.269 17.169 -12.128 1.00 63.09 186 ILE A O 1
ATOM 1431 N N . TRP A 1 187 ? 1.606 15.761 -10.992 1.00 54.97 187 TRP A N 1
ATOM 1432 C CA . TRP A 1 187 ? 1.966 16.718 -9.956 1.00 54.97 187 TRP A CA 1
ATOM 1433 C C . TRP A 1 187 ? 3.484 16.795 -9.876 1.00 54.97 187 TRP A C 1
ATOM 1435 O O . TRP A 1 187 ? 4.137 15.929 -9.309 1.00 54.97 187 TRP A O 1
ATOM 1445 N N . SER A 1 188 ? 4.057 17.833 -10.479 1.00 51.91 188 SER A N 1
ATOM 1446 C CA . SER A 1 188 ? 5.417 18.248 -10.165 1.00 51.91 188 SER A CA 1
ATOM 1447 C C . SER A 1 188 ? 5.418 19.734 -9.818 1.00 51.91 188 SER A C 1
ATOM 1449 O O . SER A 1 188 ? 4.576 20.502 -10.293 1.00 51.91 188 SER A O 1
ATOM 1451 N N . SER A 1 189 ? 6.384 20.155 -9.002 1.00 45.69 189 SER A N 1
ATOM 1452 C CA . SER A 1 189 ? 6.634 21.569 -8.688 1.00 45.69 189 SER A CA 1
ATOM 1453 C C . SER A 1 189 ? 6.975 22.413 -9.928 1.00 45.69 189 SER A C 1
ATOM 1455 O O . SER A 1 189 ? 6.971 23.640 -9.858 1.00 45.69 189 SER A O 1
ATOM 1457 N N . THR A 1 190 ? 7.248 21.774 -11.071 1.00 46.88 190 THR A N 1
ATOM 1458 C CA . THR A 1 190 ? 7.718 22.408 -12.311 1.00 46.88 190 THR A CA 1
ATOM 1459 C C . THR A 1 190 ? 6.812 22.172 -13.524 1.00 46.88 190 THR A C 1
ATOM 1461 O O . THR A 1 190 ? 6.964 22.862 -14.533 1.00 46.88 190 THR A O 1
ATOM 1464 N N . ARG A 1 191 ? 5.869 21.222 -13.465 1.00 51.41 191 ARG A N 1
ATOM 1465 C CA . ARG A 1 191 ? 4.943 20.876 -14.552 1.00 51.41 191 ARG A CA 1
ATOM 1466 C C . ARG A 1 191 ? 3.602 20.433 -13.974 1.00 51.41 191 ARG A C 1
ATOM 1468 O O . ARG A 1 191 ? 3.505 19.416 -13.297 1.00 51.41 191 ARG A O 1
ATOM 1475 N N . ILE A 1 192 ? 2.556 21.186 -14.297 1.00 51.66 192 ILE A N 1
ATOM 1476 C CA . ILE A 1 192 ? 1.163 20.804 -14.067 1.00 51.66 192 ILE A CA 1
ATOM 1477 C C . ILE A 1 192 ? 0.567 20.578 -15.452 1.00 51.66 192 ILE A C 1
ATOM 1479 O O . ILE A 1 192 ? 0.363 21.542 -16.188 1.00 51.66 192 ILE A O 1
ATOM 1483 N N . ASN A 1 193 ? 0.306 19.325 -15.824 1.00 53.41 193 ASN A N 1
ATOM 1484 C CA . ASN A 1 193 ? -0.628 19.067 -16.914 1.00 53.41 193 ASN A CA 1
ATOM 1485 C C . ASN A 1 193 ? -2.028 18.978 -16.302 1.00 53.41 193 ASN A C 1
ATOM 1487 O O . ASN A 1 193 ? -2.278 18.168 -15.410 1.00 53.41 193 ASN A O 1
ATOM 1491 N N . ALA A 1 194 ? -2.902 19.889 -16.724 1.00 50.41 194 ALA A N 1
ATOM 1492 C CA . ALA A 1 194 ? -4.276 19.978 -16.249 1.00 50.41 194 ALA A CA 1
ATOM 1493 C C . ALA A 1 194 ? -5.216 18.999 -16.973 1.00 50.41 194 ALA A C 1
ATOM 1495 O O . ALA A 1 194 ? -6.353 18.822 -16.531 1.00 50.41 194 ALA A O 1
ATOM 1496 N N . GLU A 1 195 ? -4.760 18.372 -18.060 1.00 58.53 195 GLU A N 1
ATOM 1497 C CA . GLU A 1 195 ? -5.500 17.323 -18.753 1.00 58.53 195 GLU A CA 1
ATOM 1498 C C . GLU A 1 195 ? -5.452 16.054 -17.906 1.00 58.53 195 GLU A C 1
ATOM 1500 O O . GLU A 1 195 ? -4.489 15.293 -17.916 1.00 58.53 195 GLU A O 1
ATOM 1505 N N . ARG A 1 196 ? -6.493 15.881 -17.091 1.00 68.69 196 ARG A N 1
ATOM 1506 C CA . ARG A 1 196 ? -6.752 14.634 -16.378 1.00 68.69 196 ARG A CA 1
ATOM 1507 C C . ARG A 1 196 ? -7.170 13.600 -17.417 1.00 68.69 196 ARG A C 1
ATOM 1509 O O . ARG A 1 196 ? -8.186 13.807 -18.081 1.00 68.69 196 ARG A O 1
ATOM 1516 N N . SER A 1 197 ? -6.414 12.519 -17.538 1.00 77.31 197 SER A N 1
ATOM 1517 C CA . SER A 1 197 ? -6.790 11.351 -18.333 1.00 77.31 197 SER A CA 1
ATOM 1518 C C . SER A 1 197 ? -7.073 10.163 -17.424 1.00 77.31 197 SER A C 1
ATOM 1520 O O . SER A 1 197 ? -6.726 10.168 -16.239 1.00 77.31 197 SER A O 1
ATOM 1522 N N . VAL A 1 198 ? -7.758 9.168 -17.979 1.00 83.50 198 VAL A N 1
ATOM 1523 C CA . VAL A 1 198 ? -7.973 7.890 -17.311 1.00 83.50 198 VAL A CA 1
ATOM 1524 C C . VAL A 1 198 ? -7.375 6.813 -18.192 1.00 83.50 198 VAL A C 1
ATOM 1526 O O . VAL A 1 198 ? -7.894 6.562 -19.274 1.00 83.50 198 VAL A O 1
ATOM 1529 N N . THR A 1 199 ? -6.325 6.158 -17.714 1.00 84.62 199 THR A N 1
ATOM 1530 C CA . THR A 1 199 ? -5.826 4.942 -18.344 1.00 84.62 199 THR A CA 1
ATOM 1531 C C . THR A 1 199 ? -6.646 3.751 -17.858 1.00 84.62 199 THR A C 1
ATOM 1533 O O . THR A 1 199 ? -6.782 3.518 -16.659 1.00 84.62 199 THR A O 1
ATOM 1536 N N . ILE A 1 200 ? -7.199 2.983 -18.791 1.00 85.81 200 ILE A N 1
ATOM 1537 C CA . ILE A 1 200 ? -7.865 1.708 -18.532 1.00 85.81 200 ILE A CA 1
ATOM 1538 C C . ILE A 1 200 ? -6.897 0.594 -18.912 1.00 85.81 200 ILE A C 1
ATOM 1540 O O . ILE A 1 200 ? -6.460 0.517 -20.062 1.00 85.81 200 ILE A O 1
ATOM 1544 N N . LEU A 1 201 ? -6.587 -0.276 -17.956 1.00 83.75 201 LEU A N 1
ATOM 1545 C CA . LEU A 1 201 ? -5.891 -1.532 -18.208 1.00 83.75 201 LEU A CA 1
ATOM 1546 C C . LEU A 1 201 ? -6.902 -2.663 -18.292 1.00 83.75 201 LEU A C 1
ATOM 1548 O O . LEU A 1 201 ? -7.726 -2.844 -17.394 1.00 83.75 201 LEU A O 1
ATOM 1552 N N . TYR A 1 202 ? -6.806 -3.436 -19.364 1.00 82.62 202 TYR A N 1
ATOM 1553 C CA . TYR A 1 202 ? -7.582 -4.651 -19.558 1.00 82.62 202 TYR A CA 1
ATOM 1554 C C . TYR A 1 202 ? -6.744 -5.655 -20.343 1.00 82.62 202 TYR A C 1
ATOM 1556 O O . TYR A 1 202 ? -6.266 -5.327 -21.430 1.00 82.62 202 TYR A O 1
ATOM 1564 N N . ASN A 1 203 ? -6.555 -6.866 -19.808 1.00 73.25 203 ASN A N 1
ATOM 1565 C CA . ASN A 1 203 ? -5.727 -7.913 -20.425 1.00 73.25 203 ASN A CA 1
ATOM 1566 C C . ASN A 1 203 ? -4.355 -7.384 -20.894 1.00 73.25 203 ASN A C 1
ATOM 1568 O O . ASN A 1 203 ? -4.009 -7.506 -22.069 1.00 73.25 203 ASN A O 1
ATOM 1572 N N . GLU A 1 204 ? -3.620 -6.713 -19.998 1.00 67.94 204 GLU A N 1
ATOM 1573 C CA . GLU A 1 204 ? -2.288 -6.124 -20.256 1.00 67.94 204 GLU A CA 1
ATOM 1574 C C . GLU A 1 204 ? -2.248 -5.004 -21.315 1.00 67.94 204 GLU A C 1
ATOM 1576 O O . GLU A 1 204 ? -1.185 -4.467 -21.623 1.00 67.94 204 GLU A O 1
ATOM 1581 N N . THR A 1 205 ? -3.397 -4.617 -21.868 1.00 70.81 205 THR A N 1
ATOM 1582 C CA . THR A 1 205 ? -3.504 -3.533 -22.844 1.00 70.81 205 THR A CA 1
ATOM 1583 C C . THR A 1 205 ? -3.910 -2.251 -22.128 1.00 70.81 205 THR A C 1
ATOM 1585 O O . THR A 1 205 ? -4.926 -2.230 -21.433 1.00 70.81 205 THR A O 1
ATOM 1588 N N . SER A 1 206 ? -3.138 -1.178 -22.314 1.00 74.69 206 SER A N 1
ATOM 1589 C CA . SER A 1 206 ? -3.474 0.162 -21.830 1.00 74.69 206 SER A CA 1
ATOM 1590 C C . SER A 1 206 ? -4.208 0.975 -22.897 1.00 74.69 206 SER A C 1
ATOM 1592 O O . SER A 1 206 ? -3.893 0.923 -24.087 1.00 74.69 206 SER A O 1
ATOM 1594 N N . THR A 1 207 ? -5.230 1.721 -22.484 1.00 77.12 207 THR A N 1
ATOM 1595 C CA . THR A 1 207 ? -5.931 2.710 -23.318 1.00 77.12 207 THR A CA 1
ATOM 1596 C C . THR A 1 207 ? -6.176 3.965 -22.489 1.00 77.12 207 THR A C 1
ATOM 1598 O O . THR A 1 207 ? -6.722 3.848 -21.396 1.00 77.12 207 THR A O 1
ATOM 1601 N N . THR A 1 208 ? -5.781 5.132 -22.999 1.00 74.75 208 THR A N 1
ATOM 1602 C CA . THR A 1 208 ? -5.862 6.439 -22.318 1.00 74.75 208 THR A CA 1
ATOM 1603 C C . THR A 1 208 ? -6.877 7.358 -22.988 1.00 74.75 208 THR A C 1
ATOM 1605 O O . THR A 1 208 ? -6.992 7.293 -24.236 1.00 74.75 208 THR A O 1
#

Solvent-accessible surface area (backbone atoms only — not comparable to full-atom values): 11222 Å² total; per-residue (Å²): 135,82,58,34,59,47,79,41,69,55,100,90,37,84,77,48,78,34,70,58,50,49,34,62,74,12,44,75,40,68,50,97,84,25,37,36,37,27,12,28,34,88,85,22,23,32,35,33,24,42,28,39,78,84,80,62,47,59,45,81,65,42,79,44,64,29,88,81,46,56,37,65,40,41,39,19,51,37,44,40,96,60,36,41,35,40,28,32,34,26,61,57,96,72,71,91,89,46,45,13,20,35,38,38,34,20,38,86,84,53,45,79,73,48,72,46,77,75,44,77,51,30,36,46,56,25,45,23,50,42,96,86,55,32,33,40,35,25,21,46,21,54,89,44,87,92,54,49,20,30,36,34,33,33,73,92,79,70,41,76,81,45,75,41,70,85,61,54,29,36,43,44,51,46,56,57,94,85,28,34,46,25,41,23,47,50,83,49,104,87,47,74,56,84,76,72,47,52,27,38,36,46,91,93,42,78,48,109

Sequence (208 aa):
DSSNLLLVWENGQLVKEIPVGEQPESGLVEFHGSMIAGCTETGMGFSLWEVDITSMESQEVIHVDPEQHEFLFLTTIAATEDYLVAAAIHDGPGDSDSSHASIYWFDQEFTLAGSMYLGPNTAVWSMAPMEDGSILLLNNSGFVQNQPDLLVFDPAQGEITQKIQGSGFPFRGVADDGKIYILDRIWSSTRINAERSVTILYNETSTT

Foldseek 3Di:
DFDQWDFDDDPNDGDDTEGHARHQQQDWEDAPQWIWTWGQHPQAWIWIKTARPPVRYIDTQDTGDCVVAQWDGFQHWDDDHFKIKTKTWGQDPDDSPWIWMKMWIATSSRHTPDMDTPDTLWDFNEWEQDPVRWIKGQTQSLVDPPAFRIFIARSVVRDGPDGHHDPRGFHYWYDDDQKIWTFHFDDDPVDGDPPTDIWIDHPSDTDD

Mean predicted aligned error: 6.76 Å

pLDDT: mean 84.84, std 12.75, range [45.69, 97.81]

Radius of gyration: 17.03 Å; Cα contacts (8 Å, |Δi|>4): 544; chains: 1; bounding box: 48×37×43 Å

Secondary structure (DSSP, 8-state):
----EEEEEETTEEEEEEE-SSB--S-EEEETTEEEEEEEETTTEEEEEEE-TTT--EEEEEEE-GGGS-EEEEEEEEE-SS-EEEEEEE--SS-TTS-EEEEEEE-TT--EEEEEEEEET--EEEEEE-TTS-EEEEE--TTSTT--SEEEEETTTTEEEEEE----SEEEEEEETTEEEEEE----SS------EEEEEETTEEE-